Protein AF-A0A364NQQ5-F1 (afdb_monomer_lite)

Radius of gyration: 17.1 Å; chains: 1; bounding box: 40×42×53 Å

InterPro domains:
  IPR053841 Condensin complex protein MksE [PF21980] (8-174)

Organism: NCBI:txid2219697

Structure (mmCIF, N/CA/C/O backbone):
data_AF-A0A364NQQ5-F1
#
_entry.id   AF-A0A364NQQ5-F1
#
loop_
_atom_site.group_PDB
_atom_site.id
_atom_site.type_symbol
_atom_site.label_atom_id
_atom_site.label_alt_id
_atom_site.label_comp_id
_atom_site.label_asym_id
_atom_site.label_entity_id
_atom_site.label_seq_id
_atom_site.pdbx_PDB_ins_code
_atom_site.Cartn_x
_atom_site.Cartn_y
_atom_site.Cartn_z
_atom_site.occupancy
_atom_site.B_iso_or_equiv
_atom_site.auth_seq_id
_atom_site.auth_comp_id
_atom_site.auth_asym_id
_atom_site.auth_atom_id
_atom_site.pdbx_PDB_model_num
ATOM 1 N N . MET A 1 1 ? 7.118 -3.090 -29.214 1.00 61.38 1 MET A N 1
ATOM 2 C CA . MET A 1 1 ? 6.864 -1.762 -28.616 1.00 61.38 1 MET A CA 1
ATOM 3 C C . MET A 1 1 ? 8.162 -1.217 -28.031 1.00 61.38 1 MET A C 1
ATOM 5 O O . MET A 1 1 ? 9.012 -2.023 -27.683 1.00 61.38 1 MET A O 1
ATOM 9 N N . GLN A 1 2 ? 8.400 0.090 -28.026 1.00 83.38 2 GLN A N 1
ATOM 10 C CA . GLN A 1 2 ? 9.594 0.692 -27.413 1.00 83.38 2 GLN A CA 1
ATOM 11 C C . GLN A 1 2 ? 9.263 1.076 -25.967 1.00 83.38 2 GLN A C 1
ATOM 13 O O . GLN A 1 2 ? 8.132 1.476 -25.724 1.00 83.38 2 GLN A O 1
ATOM 18 N N . VAL A 1 3 ? 10.223 0.946 -25.046 1.00 90.69 3 VAL A N 1
ATOM 19 C CA . VAL A 1 3 ? 10.060 1.391 -23.651 1.00 90.69 3 VAL A CA 1
ATOM 20 C C . VAL A 1 3 ? 9.863 2.906 -23.617 1.00 90.69 3 VAL A C 1
ATOM 22 O O . VAL A 1 3 ? 10.658 3.645 -24.212 1.00 90.69 3 VAL A O 1
ATOM 25 N N . ASP A 1 4 ? 8.842 3.367 -22.902 1.00 95.62 4 ASP A N 1
ATOM 26 C CA . ASP A 1 4 ? 8.638 4.778 -22.597 1.00 95.62 4 ASP A CA 1
ATOM 27 C C . ASP A 1 4 ? 9.618 5.198 -21.489 1.00 95.62 4 ASP A C 1
ATOM 29 O O . ASP A 1 4 ? 9.549 4.771 -20.334 1.00 95.62 4 ASP A O 1
ATOM 33 N N . GLN A 1 5 ? 10.566 6.066 -21.842 1.00 94.88 5 GLN A N 1
ATOM 34 C CA . GLN A 1 5 ? 11.603 6.519 -20.915 1.00 94.88 5 GLN A CA 1
ATOM 35 C C . GLN A 1 5 ? 11.050 7.329 -19.736 1.00 94.88 5 GLN A C 1
ATOM 37 O O . GLN A 1 5 ? 11.634 7.298 -18.652 1.00 94.88 5 GLN A O 1
ATOM 42 N N . HIS A 1 6 ? 9.955 8.065 -19.925 1.00 96.88 6 HIS A N 1
ATOM 43 C CA . HIS A 1 6 ? 9.321 8.836 -18.857 1.00 96.88 6 HIS A CA 1
ATOM 44 C C . HIS A 1 6 ? 8.629 7.908 -17.864 1.00 96.88 6 HIS A C 1
ATOM 46 O O . HIS A 1 6 ? 8.839 8.029 -16.657 1.00 96.88 6 HIS A O 1
ATOM 52 N N . ALA A 1 7 ? 7.873 6.932 -18.368 1.00 97.00 7 ALA A N 1
ATOM 53 C CA . ALA A 1 7 ? 7.252 5.911 -17.533 1.00 97.00 7 ALA A CA 1
ATOM 54 C C . ALA A 1 7 ? 8.305 5.053 -16.811 1.00 97.00 7 ALA A C 1
ATOM 56 O O . ALA A 1 7 ? 8.176 4.805 -15.615 1.00 97.00 7 ALA A O 1
ATOM 57 N N . SER A 1 8 ? 9.406 4.696 -17.482 1.00 97.31 8 SER A N 1
ATOM 58 C CA . SER A 1 8 ? 10.525 3.981 -16.861 1.00 97.31 8 SER A CA 1
ATOM 59 C C . SER A 1 8 ? 11.152 4.745 -15.692 1.00 97.31 8 SER A C 1
ATOM 61 O O . SER A 1 8 ? 11.489 4.118 -14.689 1.00 97.31 8 SER A O 1
ATOM 63 N N . ARG A 1 9 ? 11.325 6.071 -15.796 1.00 97.62 9 ARG A N 1
ATOM 64 C CA . ARG A 1 9 ? 11.850 6.890 -14.686 1.00 97.62 9 ARG A CA 1
ATOM 65 C C . ARG A 1 9 ? 10.875 6.933 -13.518 1.00 97.62 9 ARG A C 1
ATOM 67 O O . ARG A 1 9 ? 11.287 6.716 -12.386 1.00 97.62 9 ARG A O 1
ATOM 74 N N . LYS A 1 10 ? 9.585 7.130 -13.799 1.00 98.25 10 LYS A N 1
ATOM 75 C CA . LYS A 1 10 ? 8.538 7.114 -12.769 1.00 98.25 10 LYS A CA 1
ATOM 76 C C . LYS A 1 10 ? 8.450 5.773 -12.049 1.00 98.25 10 LYS A C 1
ATOM 78 O O . LYS A 1 10 ? 8.357 5.751 -10.831 1.00 98.25 10 LYS A O 1
ATOM 83 N N . LEU A 1 11 ? 8.520 4.661 -12.782 1.00 98.44 11 LEU A N 1
ATOM 84 C CA . LEU A 1 11 ? 8.554 3.321 -12.192 1.00 98.44 11 LEU A CA 1
ATOM 85 C C . LEU A 1 11 ? 9.742 3.168 -11.241 1.00 98.44 11 LEU A C 1
ATOM 87 O O . LEU A 1 11 ? 9.559 2.716 -10.116 1.00 98.44 11 LEU A O 1
ATOM 91 N N . TYR A 1 12 ? 10.933 3.599 -11.663 1.00 98.00 12 TYR A N 1
ATOM 92 C CA . TYR A 1 12 ? 12.118 3.592 -10.806 1.00 98.00 12 TYR A CA 1
ATOM 93 C C . TYR A 1 12 ? 11.918 4.433 -9.539 1.00 98.00 12 TYR A C 1
ATOM 95 O O . TYR A 1 12 ? 12.138 3.938 -8.437 1.00 98.00 12 TYR A O 1
ATOM 103 N N . GLU A 1 13 ? 11.446 5.675 -9.672 1.00 97.88 13 GLU A N 1
ATOM 104 C CA . GLU A 1 13 ? 11.160 6.553 -8.532 1.00 97.88 13 GLU A CA 1
ATOM 105 C C . GLU A 1 13 ? 10.152 5.921 -7.565 1.00 97.88 13 GLU A C 1
ATOM 107 O O . GLU A 1 13 ? 10.378 5.918 -6.356 1.00 97.88 13 GLU A O 1
ATOM 112 N N . CYS A 1 14 ? 9.064 5.345 -8.076 1.00 98.06 14 CYS A N 1
ATOM 113 C CA . CYS A 1 14 ? 8.071 4.670 -7.249 1.00 98.06 14 CYS A CA 1
ATOM 114 C C . CYS A 1 14 ? 8.679 3.487 -6.491 1.00 98.06 14 CYS A C 1
ATOM 116 O O . CYS A 1 14 ? 8.554 3.394 -5.269 1.00 98.06 14 CYS A O 1
ATOM 118 N N . PHE A 1 15 ? 9.367 2.598 -7.200 1.00 97.69 15 PHE A N 1
ATOM 119 C CA . PHE A 1 15 ? 9.895 1.374 -6.615 1.00 97.69 15 PHE A CA 1
ATOM 120 C C . PHE A 1 15 ? 10.993 1.631 -5.584 1.00 97.69 15 PHE A C 1
ATOM 122 O O . PHE A 1 15 ? 10.948 1.044 -4.505 1.00 97.69 15 PHE A O 1
ATOM 129 N N . ILE A 1 16 ? 11.927 2.547 -5.851 1.00 94.88 16 ILE A N 1
ATOM 130 C CA . ILE A 1 16 ? 12.984 2.900 -4.890 1.00 94.88 16 ILE A CA 1
ATOM 131 C C . ILE A 1 16 ? 12.409 3.563 -3.629 1.00 94.88 16 ILE A C 1
ATOM 133 O O . ILE A 1 16 ? 12.957 3.399 -2.543 1.00 94.88 16 ILE A O 1
ATOM 137 N N . ASN A 1 17 ? 11.260 4.236 -3.732 1.00 95.06 17 ASN A N 1
ATOM 138 C CA . ASN A 1 17 ? 10.522 4.746 -2.572 1.00 95.06 17 ASN A CA 1
ATOM 139 C C . ASN A 1 17 ? 9.661 3.675 -1.867 1.00 95.06 17 ASN A C 1
ATOM 141 O O . ASN A 1 17 ? 8.861 3.996 -0.984 1.00 95.06 17 ASN A O 1
ATOM 145 N N . GLY A 1 18 ? 9.803 2.400 -2.242 1.00 94.88 18 GLY A N 1
ATOM 146 C CA . GLY A 1 18 ? 9.068 1.276 -1.663 1.00 94.88 18 GLY A CA 1
ATOM 147 C C . GLY A 1 18 ? 7.587 1.254 -2.034 1.00 94.88 18 GLY A C 1
ATOM 148 O O . GLY A 1 18 ? 6.792 0.641 -1.321 1.00 94.88 18 GLY A O 1
ATOM 149 N N . GLN A 1 19 ? 7.194 1.954 -3.102 1.00 98.12 19 GLN A N 1
ATOM 150 C CA . GLN A 1 19 ? 5.815 1.972 -3.567 1.00 98.12 19 GLN A CA 1
ATOM 151 C C . GLN A 1 19 ? 5.501 0.737 -4.404 1.00 98.12 19 GLN A C 1
ATOM 153 O O . GLN A 1 19 ? 6.323 0.248 -5.180 1.00 98.12 19 GLN A O 1
ATOM 158 N N . VAL A 1 20 ? 4.260 0.282 -4.285 1.00 98.00 20 VAL A N 1
ATOM 159 C CA . VAL A 1 20 ? 3.679 -0.727 -5.162 1.00 98.00 20 VAL A CA 1
ATOM 160 C C . VAL A 1 20 ? 3.028 -0.037 -6.362 1.00 98.00 20 VAL A C 1
ATOM 162 O O . VAL A 1 20 ? 2.440 1.044 -6.247 1.00 98.00 20 VAL A O 1
ATOM 165 N N . ILE A 1 21 ? 3.112 -0.668 -7.528 1.00 98.62 21 ILE A N 1
ATOM 166 C CA . ILE A 1 21 ? 2.414 -0.250 -8.743 1.00 98.62 21 ILE A CA 1
ATOM 167 C C . ILE A 1 21 ? 1.192 -1.147 -8.901 1.00 98.62 21 ILE A C 1
ATOM 169 O O . ILE A 1 21 ? 1.320 -2.297 -9.311 1.00 98.62 21 ILE A O 1
ATOM 173 N N . ASN A 1 22 ? 0.014 -0.635 -8.546 1.00 98.50 22 ASN A N 1
ATOM 174 C CA . ASN A 1 22 ? -1.258 -1.337 -8.738 1.00 98.50 22 ASN A CA 1
ATOM 175 C C . ASN A 1 22 ? -1.761 -1.170 -10.173 1.00 98.50 22 ASN A C 1
ATOM 177 O O . ASN A 1 22 ? -1.549 -0.116 -10.770 1.00 98.50 22 ASN A O 1
ATOM 181 N N . GLU A 1 23 ? -2.465 -2.180 -10.682 1.00 98.25 23 GLU A N 1
ATOM 182 C CA . GLU A 1 23 ? -3.174 -2.156 -11.968 1.00 98.25 23 GLU A CA 1
ATOM 183 C C . GLU A 1 23 ? -4.268 -1.095 -11.994 1.00 98.25 23 GLU A C 1
ATOM 185 O O . GLU A 1 23 ? -4.423 -0.395 -12.991 1.00 98.25 23 GLU A O 1
ATOM 190 N N . LEU A 1 24 ? -4.990 -0.952 -10.883 1.00 97.12 24 LEU A N 1
ATOM 191 C CA . LEU A 1 24 ? -6.020 0.057 -10.710 1.00 97.12 24 LEU A CA 1
ATOM 192 C C . LEU A 1 24 ? -5.596 1.065 -9.646 1.00 97.12 24 LEU A C 1
ATOM 194 O O . LEU A 1 24 ? -5.067 0.702 -8.593 1.00 97.12 24 LEU A O 1
ATOM 198 N N . VAL A 1 25 ? -5.857 2.336 -9.922 1.00 96.69 25 VAL A N 1
ATOM 199 C CA . VAL A 1 25 ? -5.643 3.448 -8.996 1.00 96.69 25 VAL A CA 1
ATOM 200 C C . VAL A 1 25 ? -6.911 4.278 -8.901 1.00 96.69 25 VAL A C 1
ATOM 202 O O . VAL A 1 25 ? -7.634 4.441 -9.882 1.00 96.69 25 VAL A O 1
ATOM 205 N N . PHE A 1 26 ? -7.180 4.810 -7.715 1.00 94.94 26 PHE A N 1
ATOM 206 C CA . PHE A 1 26 ? -8.308 5.704 -7.510 1.00 94.94 26 PHE A CA 1
ATOM 207 C C . PHE A 1 26 ? -7.949 7.115 -7.984 1.00 94.94 26 PHE A C 1
ATOM 209 O O . PHE A 1 26 ? -6.952 7.684 -7.533 1.00 94.94 26 PHE A O 1
ATOM 216 N N . GLN A 1 27 ? -8.738 7.670 -8.901 1.00 92.69 27 GLN A N 1
ATOM 217 C CA . GLN A 1 27 ? -8.596 9.038 -9.402 1.00 92.69 27 GLN A CA 1
ATOM 218 C C . GLN A 1 27 ? -9.968 9.699 -9.498 1.00 92.69 27 GLN A C 1
ATOM 220 O O . GLN A 1 27 ? -10.908 9.088 -10.001 1.00 92.69 27 GLN A O 1
ATOM 225 N N . ASP A 1 28 ? -10.052 10.951 -9.041 1.00 86.38 28 ASP A N 1
ATOM 226 C CA . ASP A 1 28 ? -11.224 11.840 -9.019 1.00 86.38 28 ASP A CA 1
ATOM 227 C C . ASP A 1 28 ? -12.485 11.271 -8.353 1.00 86.38 28 ASP A C 1
ATOM 229 O O . ASP A 1 28 ? -12.941 11.784 -7.335 1.00 86.38 28 ASP A O 1
ATOM 233 N N . SER A 1 29 ? -13.075 10.235 -8.942 1.00 84.25 29 SER A N 1
ATOM 234 C CA . SER A 1 29 ? -14.330 9.619 -8.514 1.00 84.25 29 SER A CA 1
ATOM 235 C C . SER A 1 29 ? -14.405 8.111 -8.760 1.00 84.25 29 SER A C 1
ATOM 237 O O . SER A 1 29 ? -15.465 7.528 -8.561 1.00 84.25 29 SER A O 1
ATOM 239 N N . GLY A 1 30 ? -13.320 7.456 -9.189 1.00 91.75 30 GLY A N 1
ATOM 240 C CA . GLY A 1 30 ? -13.374 6.023 -9.454 1.00 91.75 30 GLY A CA 1
ATOM 241 C C . GLY A 1 30 ? -12.031 5.354 -9.705 1.00 91.75 30 GLY A C 1
ATOM 242 O O . GLY A 1 30 ? -10.974 5.984 -9.750 1.00 91.75 30 GLY A O 1
ATOM 243 N N . MET A 1 31 ? -12.098 4.035 -9.869 1.00 95.44 31 MET A N 1
ATOM 244 C CA . MET A 1 31 ? -10.947 3.203 -10.201 1.00 95.44 31 MET A CA 1
ATOM 245 C C . MET A 1 31 ? -10.651 3.294 -11.697 1.00 95.44 31 MET A C 1
ATOM 247 O O . MET A 1 31 ? -11.510 2.999 -12.529 1.00 95.44 31 MET A O 1
ATOM 251 N N . VAL A 1 32 ? -9.422 3.670 -12.034 1.00 96.62 32 VAL A N 1
ATOM 252 C CA . VAL A 1 32 ? -8.926 3.746 -13.411 1.00 96.62 32 VAL A CA 1
ATOM 253 C C . VAL A 1 32 ? -7.679 2.889 -13.572 1.00 96.62 32 VAL A C 1
ATOM 255 O O . VAL A 1 32 ? -6.957 2.636 -12.605 1.00 96.62 32 VAL A O 1
ATOM 258 N N . VAL A 1 33 ? -7.414 2.445 -14.800 1.00 97.00 33 VAL A N 1
ATOM 259 C CA . VAL A 1 33 ? -6.193 1.696 -15.110 1.00 97.00 33 VAL A CA 1
ATOM 260 C C . VAL A 1 33 ? -4.976 2.594 -14.919 1.00 97.00 33 VAL A C 1
ATOM 262 O O . VAL A 1 33 ? -4.971 3.753 -15.332 1.00 97.00 33 VAL A O 1
ATOM 265 N N . ASN A 1 34 ? -3.942 2.055 -14.283 1.00 97.81 34 ASN A N 1
ATOM 266 C CA . ASN A 1 34 ? -2.677 2.729 -14.063 1.00 97.81 34 ASN A CA 1
ATOM 267 C C . ASN A 1 34 ? -1.761 2.569 -15.289 1.00 97.81 34 ASN A C 1
ATOM 269 O O . ASN A 1 34 ? -1.245 1.469 -15.513 1.00 97.81 34 ASN A O 1
ATOM 273 N N . PRO A 1 35 ? -1.452 3.648 -16.032 1.00 97.12 35 PRO A N 1
ATOM 274 C CA . PRO A 1 35 ? -0.589 3.557 -17.211 1.00 97.12 35 PRO A CA 1
ATOM 275 C C . PRO A 1 35 ? 0.822 3.041 -16.893 1.00 97.12 35 PRO A C 1
ATOM 277 O O . PRO A 1 35 ? 1.468 2.431 -17.742 1.00 97.12 35 PRO A O 1
ATOM 280 N N . LEU A 1 36 ? 1.312 3.249 -15.661 1.00 98.00 36 LEU A N 1
ATOM 281 C CA . LEU A 1 36 ? 2.605 2.704 -15.235 1.00 98.00 36 LEU A CA 1
ATOM 282 C C . LEU A 1 36 ? 2.571 1.177 -15.131 1.00 98.00 36 LEU A C 1
ATOM 284 O O . LEU A 1 36 ? 3.573 0.529 -15.422 1.00 98.00 36 LEU A O 1
ATOM 288 N N . PHE A 1 37 ? 1.437 0.601 -14.729 1.00 98.25 37 PHE A N 1
ATOM 289 C CA . PHE A 1 37 ? 1.277 -0.848 -14.677 1.00 98.25 37 PHE A CA 1
ATOM 290 C C . PHE A 1 37 ? 1.212 -1.446 -16.087 1.00 98.25 37 PHE A C 1
ATOM 292 O O . PHE A 1 37 ? 1.877 -2.445 -16.352 1.00 98.25 37 PHE A O 1
ATOM 299 N N . GLU A 1 38 ? 0.482 -0.810 -17.009 1.00 97.19 38 GLU A N 1
ATOM 300 C CA . GLU A 1 38 ? 0.413 -1.248 -18.410 1.00 97.19 38 GLU A CA 1
ATOM 301 C C . GLU A 1 38 ? 1.789 -1.236 -19.088 1.00 97.19 38 GLU A C 1
ATOM 303 O O . GLU A 1 38 ? 2.171 -2.224 -19.720 1.00 97.19 38 GLU A O 1
ATOM 308 N N . GLU A 1 39 ? 2.561 -0.157 -18.920 1.00 97.62 39 GLU A N 1
ATOM 309 C CA . GLU A 1 39 ? 3.930 -0.061 -19.444 1.00 97.62 39 GLU A CA 1
ATOM 310 C C . GLU A 1 39 ? 4.835 -1.149 -18.850 1.00 97.62 39 GLU A C 1
ATOM 312 O O . GLU A 1 39 ? 5.579 -1.816 -19.580 1.00 97.62 39 GLU A O 1
ATOM 317 N N . LEU A 1 40 ? 4.751 -1.345 -17.528 1.00 97.81 40 LEU A N 1
ATOM 318 C CA . LEU A 1 40 ? 5.535 -2.336 -16.801 1.00 97.81 40 LEU A CA 1
ATOM 319 C C . LEU A 1 40 ? 5.265 -3.747 -17.320 1.00 97.81 40 LEU A C 1
ATOM 321 O O . LEU A 1 40 ? 6.211 -4.451 -17.665 1.00 97.81 40 LEU A O 1
ATOM 325 N N . VAL A 1 41 ? 3.995 -4.155 -17.398 1.00 97.38 41 VAL A N 1
ATOM 326 C CA . VAL A 1 41 ? 3.594 -5.489 -17.871 1.00 97.38 41 VAL A CA 1
ATOM 327 C C . VAL A 1 41 ? 3.980 -5.680 -19.335 1.00 97.38 41 VAL A C 1
ATOM 329 O O . VAL A 1 41 ? 4.538 -6.716 -19.695 1.00 97.38 41 VAL A O 1
ATOM 332 N N . SER A 1 42 ? 3.764 -4.666 -20.174 1.00 96.94 42 SER A N 1
ATOM 333 C CA . SER A 1 42 ? 4.053 -4.747 -21.610 1.00 96.94 42 SER A CA 1
ATOM 334 C C . SER A 1 42 ? 5.539 -4.926 -21.933 1.00 96.94 42 SER A C 1
ATOM 336 O O . SER A 1 42 ? 5.883 -5.429 -23.005 1.00 96.94 42 SER A O 1
ATOM 338 N N . ASN A 1 43 ? 6.428 -4.520 -21.023 1.00 97.31 43 ASN A N 1
ATOM 339 C CA . ASN A 1 43 ? 7.878 -4.604 -21.198 1.00 97.31 43 ASN A CA 1
ATOM 340 C C . ASN A 1 43 ? 8.569 -5.400 -20.074 1.00 97.31 43 ASN A C 1
ATOM 342 O O . ASN A 1 43 ? 9.786 -5.284 -19.902 1.00 97.31 43 ASN A O 1
ATOM 346 N N . PHE A 1 44 ? 7.814 -6.211 -19.325 1.00 97.12 44 PHE A N 1
ATOM 347 C CA . PHE A 1 44 ? 8.288 -6.872 -18.109 1.00 97.12 44 PHE A CA 1
ATOM 348 C C . PHE A 1 44 ? 9.509 -7.760 -18.371 1.00 97.12 44 PHE A C 1
ATOM 350 O O . PHE A 1 44 ? 10.603 -7.463 -17.890 1.00 97.12 44 PHE A O 1
ATOM 357 N N . ASP A 1 45 ? 9.351 -8.800 -19.195 1.00 95.75 45 ASP A N 1
ATOM 358 C CA . ASP A 1 45 ? 10.430 -9.755 -19.484 1.00 95.75 45 ASP A CA 1
ATOM 359 C C . ASP A 1 45 ? 11.489 -9.192 -20.433 1.00 95.75 45 ASP A C 1
ATOM 361 O O . ASP A 1 45 ? 12.618 -9.668 -20.459 1.00 95.75 45 ASP A O 1
ATOM 365 N N . ARG A 1 46 ? 11.142 -8.169 -21.219 1.00 94.25 46 ARG A N 1
ATOM 366 C CA . ARG A 1 46 ? 12.056 -7.596 -22.211 1.00 94.25 46 ARG A CA 1
ATOM 367 C C . ARG A 1 46 ? 13.038 -6.585 -21.620 1.00 94.25 46 ARG A C 1
ATOM 369 O O . ARG A 1 46 ? 14.093 -6.368 -22.208 1.00 94.25 46 ARG A O 1
ATOM 376 N N . TYR A 1 47 ? 12.656 -5.893 -20.550 1.00 95.94 47 TYR A N 1
ATOM 377 C CA . TYR A 1 47 ? 13.430 -4.763 -20.043 1.00 95.94 47 TYR A CA 1
ATOM 378 C C . TYR A 1 47 ? 13.429 -4.690 -18.519 1.00 95.94 47 TYR A C 1
ATOM 380 O O . TYR A 1 47 ? 14.493 -4.716 -17.905 1.00 95.94 47 TYR A O 1
ATOM 388 N N . TYR A 1 48 ? 12.254 -4.610 -17.891 1.00 98.12 48 TYR A N 1
ATOM 389 C CA . TYR A 1 48 ? 12.185 -4.262 -16.472 1.00 98.12 48 TYR A CA 1
ATOM 390 C C . TYR A 1 48 ? 12.728 -5.355 -15.549 1.00 98.12 48 TYR A C 1
ATOM 392 O O . TYR A 1 48 ? 13.422 -5.031 -14.587 1.00 98.12 48 TYR A O 1
ATOM 400 N N . ARG A 1 49 ? 12.477 -6.635 -15.849 1.00 97.62 49 ARG A N 1
ATOM 401 C CA . ARG A 1 49 ? 12.995 -7.758 -15.054 1.00 97.62 49 ARG A CA 1
ATOM 402 C C . ARG A 1 49 ? 14.524 -7.717 -14.966 1.00 97.62 49 ARG A C 1
ATOM 404 O O . ARG A 1 49 ? 15.066 -7.768 -13.866 1.00 97.62 49 ARG A O 1
ATOM 411 N N . GLU A 1 50 ? 15.206 -7.595 -16.104 1.00 97.44 50 GLU A N 1
ATOM 412 C CA . GLU A 1 50 ? 16.673 -7.523 -16.145 1.00 97.44 50 GLU A CA 1
ATOM 413 C C . GLU A 1 50 ? 17.201 -6.219 -15.542 1.00 97.44 50 GLU A C 1
ATOM 415 O O . GLU A 1 50 ? 18.197 -6.244 -14.823 1.00 97.44 50 GLU A O 1
ATOM 420 N N . LEU A 1 51 ? 16.528 -5.088 -15.788 1.00 96.88 51 LEU A N 1
ATOM 421 C CA . LEU A 1 51 ? 16.912 -3.798 -15.219 1.00 96.88 51 LEU A CA 1
ATOM 422 C C . LEU A 1 51 ? 17.013 -3.870 -13.693 1.00 96.88 51 LEU A C 1
ATOM 424 O O . LEU A 1 51 ? 18.068 -3.540 -13.161 1.00 96.88 51 LEU A O 1
ATOM 428 N N . TYR A 1 52 ? 15.949 -4.303 -13.007 1.00 97.94 52 TYR A N 1
ATOM 429 C CA . TYR A 1 52 ? 15.936 -4.360 -11.541 1.00 97.94 52 TYR A CA 1
ATOM 430 C C . TYR A 1 52 ? 16.905 -5.408 -10.997 1.00 97.94 52 TYR A C 1
ATOM 432 O O . TYR A 1 52 ? 17.614 -5.118 -10.032 1.00 97.94 52 TYR A O 1
ATOM 440 N N . LEU A 1 53 ? 17.025 -6.562 -11.665 1.00 97.44 53 LEU A N 1
ATOM 441 C CA . LEU A 1 53 ? 17.994 -7.593 -11.284 1.00 97.44 53 LEU A CA 1
ATOM 442 C C . LEU A 1 53 ? 19.426 -7.041 -11.287 1.00 97.44 53 LEU A C 1
ATOM 444 O O . LEU A 1 53 ? 20.178 -7.252 -10.338 1.00 97.44 53 LEU A O 1
ATOM 448 N N . ASN A 1 54 ? 19.782 -6.273 -12.319 1.00 96.75 54 ASN A N 1
ATOM 449 C CA . ASN A 1 54 ? 21.112 -5.683 -12.474 1.00 96.75 54 ASN A CA 1
ATOM 450 C C . ASN A 1 54 ? 21.438 -4.595 -11.439 1.00 96.75 54 ASN A C 1
ATOM 452 O O . ASN A 1 54 ? 22.607 -4.250 -11.280 1.00 96.75 54 ASN A O 1
ATOM 456 N N . ILE A 1 55 ? 20.435 -4.054 -10.742 1.00 95.56 55 ILE A N 1
ATOM 457 C CA . ILE A 1 55 ? 20.617 -3.057 -9.677 1.00 95.56 55 ILE A CA 1
ATOM 458 C C . ILE A 1 55 ? 20.307 -3.617 -8.280 1.00 95.56 55 ILE A C 1
ATOM 460 O O . ILE A 1 55 ? 20.090 -2.845 -7.351 1.00 95.56 55 ILE A O 1
ATOM 464 N N . GLY A 1 56 ? 20.314 -4.946 -8.124 1.00 95.94 56 GLY A N 1
ATOM 465 C CA . GLY A 1 56 ? 20.224 -5.614 -6.820 1.00 95.94 56 GLY A CA 1
ATOM 466 C C . GLY A 1 56 ? 18.804 -5.893 -6.322 1.00 95.94 56 GLY A C 1
ATOM 467 O O . GLY A 1 56 ? 18.627 -6.244 -5.156 1.00 95.94 56 GLY A O 1
ATOM 468 N N . PHE A 1 57 ? 17.794 -5.776 -7.187 1.00 97.31 57 PHE A N 1
ATOM 469 C CA . PHE A 1 57 ? 16.394 -5.985 -6.825 1.00 97.31 57 PHE A CA 1
ATOM 470 C C . PHE A 1 57 ? 15.734 -7.093 -7.647 1.00 97.31 57 PHE A C 1
ATOM 472 O O . PHE A 1 57 ? 15.904 -7.203 -8.856 1.00 97.31 57 PHE A O 1
ATOM 479 N N . GLU A 1 58 ? 14.878 -7.877 -7.008 1.00 97.31 58 GLU A N 1
ATOM 480 C CA . GLU A 1 58 ? 13.897 -8.691 -7.707 1.00 97.31 58 GLU A CA 1
ATOM 481 C C . GLU A 1 58 ? 12.643 -7.853 -7.962 1.00 97.31 58 GLU A C 1
ATOM 483 O O . GLU A 1 58 ? 12.004 -7.370 -7.024 1.00 97.31 58 GLU A O 1
ATOM 488 N N . LEU A 1 59 ? 12.266 -7.706 -9.233 1.00 98.25 59 LEU A N 1
ATOM 489 C CA . LEU A 1 59 ? 10.964 -7.165 -9.603 1.00 98.25 59 LEU A CA 1
ATOM 490 C C . LEU A 1 59 ? 9.916 -8.285 -9.564 1.00 98.25 59 LEU A C 1
ATOM 492 O O . LEU A 1 59 ? 9.922 -9.196 -10.395 1.00 98.25 59 LEU A O 1
ATOM 496 N N . VAL A 1 60 ? 8.990 -8.183 -8.615 1.00 97.88 60 VAL A N 1
ATOM 497 C CA . VAL A 1 60 ? 7.908 -9.140 -8.395 1.00 97.88 60 VAL A CA 1
ATOM 498 C C . VAL A 1 60 ? 6.639 -8.629 -9.071 1.00 97.88 60 VAL A C 1
ATOM 500 O O . VAL A 1 60 ? 6.106 -7.582 -8.704 1.00 97.88 60 VAL A O 1
ATOM 503 N N . LEU A 1 61 ? 6.130 -9.395 -10.036 1.00 98.00 61 LEU A N 1
ATOM 504 C CA . LEU A 1 61 ? 4.834 -9.164 -10.673 1.00 98.00 61 LEU A CA 1
ATOM 505 C C . LEU A 1 61 ? 3.820 -10.183 -10.148 1.00 98.00 61 LEU A C 1
ATOM 507 O O . LEU A 1 61 ? 4.007 -11.390 -10.301 1.00 98.00 61 LEU A O 1
ATOM 511 N N . LYS A 1 62 ? 2.742 -9.692 -9.538 1.00 96.94 62 LYS A N 1
ATOM 512 C CA . LYS A 1 62 ? 1.586 -10.480 -9.100 1.00 96.94 62 LYS A CA 1
ATOM 513 C C . LYS A 1 62 ? 0.351 -10.061 -9.899 1.00 96.94 62 LYS A C 1
ATOM 515 O O . LYS A 1 62 ? 0.370 -9.097 -10.666 1.00 96.94 62 LYS A O 1
ATOM 520 N N . LYS A 1 63 ? -0.748 -10.801 -9.739 1.00 94.94 63 LYS A N 1
ATOM 521 C CA . LYS A 1 63 ? -2.018 -10.447 -10.381 1.00 94.94 63 LYS A CA 1
ATOM 522 C C . LYS A 1 63 ? -2.486 -9.077 -9.873 1.00 94.94 63 LYS A C 1
ATOM 524 O O . LYS A 1 63 ? -2.847 -8.940 -8.710 1.00 94.94 63 LYS A O 1
ATOM 529 N N . GLY A 1 64 ? -2.482 -8.088 -10.762 1.00 96.56 64 GLY A N 1
ATOM 530 C CA . GLY A 1 64 ? -3.001 -6.744 -10.513 1.00 96.56 64 GLY A CA 1
ATOM 531 C C . GLY A 1 64 ? -2.074 -5.785 -9.765 1.00 96.56 64 GLY A C 1
ATOM 532 O O . GLY A 1 64 ? -2.518 -4.696 -9.406 1.00 96.56 64 GLY A O 1
ATOM 533 N N . PHE A 1 65 ? -0.813 -6.150 -9.507 1.00 98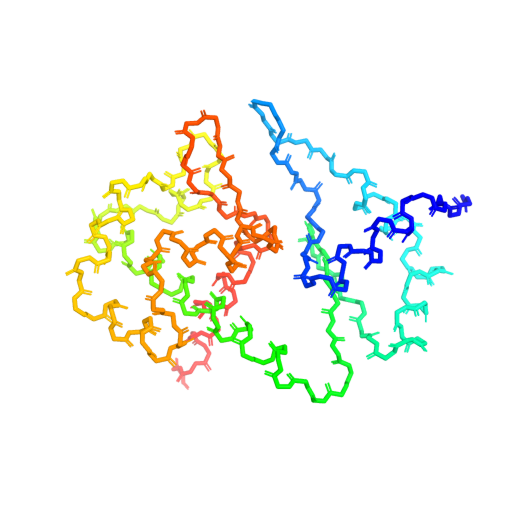.50 65 PHE A N 1
ATOM 534 C CA . PHE A 1 65 ? 0.178 -5.231 -8.939 1.00 98.50 65 PHE A CA 1
ATOM 535 C C . PHE A 1 65 ? 1.619 -5.741 -9.084 1.00 98.50 65 PHE A C 1
ATOM 537 O O . PHE A 1 65 ? 1.862 -6.928 -9.303 1.00 98.50 65 PHE A O 1
ATOM 544 N N . ALA A 1 66 ? 2.589 -4.843 -8.925 1.00 98.50 66 ALA A N 1
ATOM 545 C CA . ALA A 1 66 ? 4.012 -5.166 -8.923 1.00 98.50 66 ALA A CA 1
ATOM 546 C C . ALA A 1 66 ? 4.786 -4.340 -7.891 1.00 98.50 66 ALA A C 1
ATOM 548 O O . ALA A 1 66 ? 4.420 -3.202 -7.601 1.00 98.50 66 ALA A O 1
ATOM 549 N N . PHE A 1 67 ? 5.873 -4.896 -7.364 1.00 98.06 67 PHE A N 1
ATOM 550 C CA . PHE A 1 67 ? 6.775 -4.245 -6.410 1.00 98.06 67 PHE A CA 1
ATOM 551 C C . PHE A 1 67 ? 8.202 -4.774 -6.578 1.00 98.06 67 PHE A C 1
ATOM 553 O O . PHE A 1 67 ? 8.415 -5.788 -7.241 1.00 98.06 67 PHE A O 1
ATOM 560 N N . ILE A 1 68 ? 9.178 -4.105 -5.963 1.00 97.25 68 ILE A N 1
ATOM 561 C CA . ILE A 1 68 ? 10.557 -4.600 -5.899 1.00 97.25 68 ILE A CA 1
ATOM 562 C C . ILE A 1 68 ? 10.898 -5.095 -4.495 1.00 97.25 68 ILE A C 1
ATOM 564 O O . ILE A 1 68 ? 10.395 -4.574 -3.496 1.00 97.25 68 ILE A O 1
ATOM 568 N N . ARG A 1 69 ? 11.791 -6.078 -4.410 1.00 95.06 69 ARG A N 1
ATOM 569 C CA . ARG A 1 69 ? 12.449 -6.455 -3.156 1.00 95.06 69 ARG A CA 1
ATOM 570 C C . ARG A 1 69 ? 13.944 -6.612 -3.331 1.00 95.06 69 ARG A C 1
ATOM 572 O O . ARG A 1 69 ? 14.391 -6.996 -4.407 1.00 95.06 69 ARG A O 1
ATOM 579 N N . SER A 1 70 ? 14.698 -6.271 -2.294 1.00 94.31 70 SER A N 1
ATOM 580 C CA . SER A 1 70 ? 16.143 -6.463 -2.287 1.00 94.31 70 SER A CA 1
ATOM 581 C C . SER A 1 70 ? 16.447 -7.955 -2.400 1.00 94.31 70 SER A C 1
ATOM 583 O O . SER A 1 70 ? 15.769 -8.786 -1.792 1.00 94.31 70 SER A O 1
ATOM 585 N N . ILE A 1 71 ? 17.440 -8.298 -3.217 1.00 92.94 71 ILE A N 1
ATOM 586 C CA . ILE A 1 71 ? 17.941 -9.677 -3.322 1.00 92.94 71 ILE A CA 1
ATOM 587 C C . ILE A 1 71 ? 18.760 -10.029 -2.075 1.00 92.94 71 ILE A C 1
ATOM 589 O O . ILE A 1 71 ? 18.778 -11.177 -1.633 1.00 92.94 71 ILE A O 1
ATOM 593 N N . GLU A 1 72 ? 19.424 -9.031 -1.499 1.00 91.00 72 GLU A N 1
ATOM 594 C CA . GLU A 1 72 ? 20.163 -9.152 -0.249 1.00 91.00 72 GLU A CA 1
ATOM 595 C C . GLU A 1 72 ? 19.271 -8.811 0.946 1.00 91.00 72 GLU A C 1
ATOM 597 O O . GLU A 1 72 ? 18.260 -8.117 0.812 1.00 91.00 72 GLU A O 1
ATOM 602 N N . ALA A 1 73 ? 19.656 -9.288 2.130 1.00 80.81 73 ALA A N 1
ATOM 603 C CA . ALA A 1 73 ? 18.958 -8.940 3.358 1.00 80.81 73 ALA A CA 1
ATOM 604 C C . ALA A 1 73 ? 19.010 -7.420 3.579 1.00 80.81 73 ALA A C 1
ATOM 606 O O . ALA A 1 73 ? 20.086 -6.842 3.715 1.00 80.81 73 ALA A O 1
ATOM 607 N N . ASP A 1 74 ? 17.836 -6.797 3.624 1.00 87.31 74 ASP A N 1
ATOM 608 C CA . ASP A 1 74 ? 17.668 -5.370 3.870 1.00 87.31 74 ASP A CA 1
ATOM 609 C C . ASP A 1 74 ? 16.799 -5.182 5.118 1.00 87.31 74 ASP A C 1
ATOM 611 O O . ASP A 1 74 ? 15.588 -5.420 5.109 1.00 87.31 74 ASP A O 1
ATOM 615 N N . ASP A 1 75 ? 17.431 -4.760 6.212 1.00 87.44 75 ASP A N 1
ATOM 616 C CA . ASP A 1 75 ? 16.760 -4.526 7.491 1.00 87.44 75 ASP A CA 1
ATOM 617 C C . ASP A 1 75 ? 15.689 -3.434 7.397 1.00 87.44 75 ASP A C 1
ATOM 619 O O . ASP A 1 75 ? 14.652 -3.535 8.057 1.00 87.44 75 ASP A O 1
ATOM 623 N N . ALA A 1 76 ? 15.889 -2.415 6.554 1.00 87.19 76 ALA A N 1
ATOM 624 C CA . ALA A 1 76 ? 14.895 -1.368 6.348 1.00 87.19 76 ALA A CA 1
ATOM 625 C C . ALA A 1 76 ? 13.675 -1.919 5.599 1.00 87.19 76 ALA A C 1
ATOM 627 O O . ALA A 1 76 ? 12.535 -1.593 5.948 1.00 87.19 76 ALA A O 1
ATOM 628 N N . GLN A 1 77 ? 13.899 -2.798 4.616 1.00 87.12 77 GLN A N 1
ATOM 629 C CA . GLN A 1 77 ? 12.817 -3.513 3.947 1.00 87.12 77 GLN A CA 1
ATOM 630 C C . GLN A 1 77 ? 12.074 -4.464 4.908 1.00 87.12 77 GLN A C 1
ATOM 632 O O . GLN A 1 77 ? 10.842 -4.523 4.907 1.00 87.12 77 GLN A O 1
ATOM 637 N N . ASN A 1 78 ? 12.792 -5.187 5.763 1.00 90.69 78 ASN A N 1
ATOM 638 C CA . ASN A 1 78 ? 12.177 -6.085 6.742 1.00 90.69 78 ASN A CA 1
ATOM 639 C C . ASN A 1 78 ? 11.338 -5.316 7.774 1.00 90.69 78 ASN A C 1
ATOM 641 O O . ASN A 1 78 ? 10.214 -5.719 8.090 1.00 90.69 78 ASN A O 1
ATOM 645 N N . ASP A 1 79 ? 11.841 -4.179 8.260 1.00 94.19 79 ASP A N 1
ATOM 646 C CA . ASP A 1 79 ? 11.107 -3.315 9.184 1.00 94.19 79 ASP A CA 1
ATOM 647 C C . ASP A 1 79 ? 9.812 -2.789 8.558 1.00 94.19 79 ASP A C 1
ATOM 649 O O . ASP A 1 79 ? 8.757 -2.803 9.201 1.00 94.19 79 ASP A O 1
ATOM 653 N N . ILE A 1 80 ? 9.847 -2.383 7.284 1.00 94.75 80 ILE A N 1
ATOM 654 C CA . ILE A 1 80 ? 8.634 -1.899 6.629 1.00 94.75 80 ILE A CA 1
ATOM 655 C C . ILE A 1 80 ? 7.612 -3.008 6.384 1.00 94.75 80 ILE A C 1
ATOM 657 O O . ILE A 1 80 ? 6.420 -2.769 6.572 1.00 94.75 80 ILE A O 1
ATOM 661 N N . VAL A 1 81 ? 8.045 -4.222 6.030 1.00 94.25 81 VAL A N 1
ATOM 662 C CA . VAL A 1 81 ? 7.143 -5.376 5.884 1.00 94.25 81 VA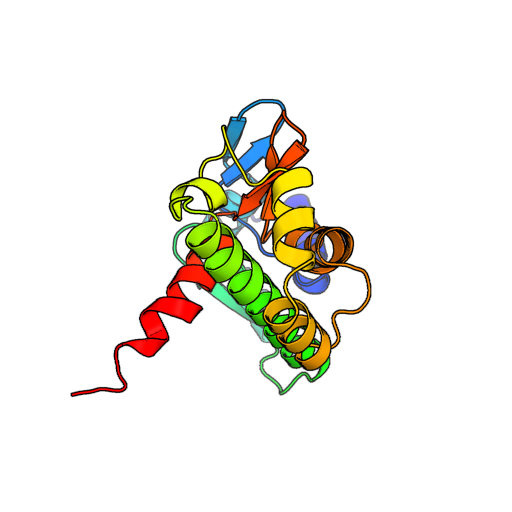L A CA 1
ATOM 663 C C . VAL A 1 81 ? 6.438 -5.664 7.207 1.00 94.25 81 VAL A C 1
ATOM 665 O O . VAL A 1 81 ? 5.213 -5.795 7.227 1.00 94.25 81 VAL A O 1
ATOM 668 N N . ARG A 1 82 ? 7.177 -5.663 8.323 1.00 96.38 82 ARG A N 1
ATOM 669 C CA . ARG A 1 82 ? 6.601 -5.821 9.666 1.00 96.38 82 ARG A CA 1
ATOM 670 C C . ARG A 1 82 ? 5.558 -4.741 9.966 1.00 96.38 82 ARG A C 1
ATOM 672 O O . ARG A 1 82 ? 4.478 -5.057 10.458 1.00 96.38 82 ARG A O 1
ATOM 679 N N . LYS A 1 83 ? 5.848 -3.479 9.641 1.00 97.94 83 LYS A N 1
ATOM 680 C CA . LYS A 1 83 ? 4.922 -2.348 9.831 1.00 97.94 83 LYS A CA 1
ATOM 681 C C . LYS A 1 83 ? 3.655 -2.481 8.987 1.00 97.94 83 LYS A C 1
ATOM 683 O O . LYS A 1 83 ? 2.560 -2.271 9.503 1.00 97.94 83 LYS A O 1
ATOM 688 N N . VAL A 1 84 ? 3.785 -2.873 7.718 1.00 97.88 84 VAL A N 1
ATOM 689 C CA . VAL A 1 84 ? 2.640 -3.146 6.833 1.00 97.88 84 VAL A CA 1
ATOM 690 C C . VAL A 1 84 ? 1.776 -4.265 7.416 1.00 97.88 84 VAL A C 1
ATOM 692 O O . VAL A 1 84 ? 0.574 -4.078 7.581 1.00 97.88 84 VAL A O 1
ATOM 695 N N . GLN A 1 85 ? 2.376 -5.397 7.795 1.00 97.00 85 GLN A N 1
ATOM 696 C CA . GLN A 1 85 ? 1.652 -6.528 8.384 1.00 97.00 85 GLN A CA 1
ATOM 697 C C . GLN A 1 85 ? 0.958 -6.156 9.700 1.00 97.00 85 GLN A C 1
ATOM 699 O O . GLN A 1 85 ? -0.192 -6.537 9.909 1.00 97.00 85 GLN A O 1
ATOM 704 N N . GLY A 1 86 ? 1.620 -5.382 10.564 1.00 97.56 86 GLY A N 1
ATOM 705 C CA . GLY A 1 86 ? 1.043 -4.877 11.810 1.00 97.56 86 GLY A CA 1
ATOM 706 C C . GLY A 1 86 ? -0.214 -4.040 11.578 1.00 97.56 86 GLY A C 1
ATOM 707 O O . GLY A 1 86 ? -1.243 -4.287 12.206 1.00 97.56 86 GLY A O 1
ATOM 708 N N . LEU A 1 87 ? -0.167 -3.103 10.626 1.00 98.31 87 LEU A N 1
ATOM 709 C CA . LEU A 1 87 ? -1.321 -2.266 10.284 1.00 98.31 87 LEU A CA 1
ATOM 710 C C . LEU A 1 87 ? -2.465 -3.065 9.665 1.00 98.31 87 LEU A C 1
ATOM 712 O O . LEU A 1 87 ? -3.613 -2.878 10.061 1.00 98.31 87 LEU A O 1
ATOM 716 N N . LEU A 1 88 ? -2.169 -3.978 8.736 1.00 97.88 88 LEU A N 1
ATOM 717 C CA . LEU A 1 88 ? -3.188 -4.843 8.134 1.00 97.88 88 LEU A CA 1
ATOM 718 C C . LEU A 1 88 ? -3.852 -5.741 9.186 1.00 97.88 88 LEU A C 1
ATOM 720 O O . LEU A 1 88 ? -5.070 -5.913 9.169 1.00 97.88 88 LEU A O 1
ATOM 724 N N . LEU A 1 89 ? -3.075 -6.260 10.143 1.00 96.94 89 LEU A N 1
ATOM 725 C CA . LEU A 1 89 ? -3.591 -7.060 11.252 1.00 96.94 89 LEU A CA 1
ATOM 726 C C . LEU A 1 89 ? -4.529 -6.249 12.154 1.00 96.94 89 LEU A C 1
ATOM 728 O O . LEU A 1 89 ? -5.614 -6.727 12.495 1.00 96.94 89 LEU A O 1
ATOM 732 N N . VAL A 1 90 ? -4.112 -5.039 12.538 1.00 97.50 90 VAL A N 1
ATOM 733 C CA . VAL A 1 90 ? -4.894 -4.133 13.393 1.00 97.50 90 VAL A CA 1
ATOM 734 C C . VAL A 1 90 ? -6.187 -3.716 12.705 1.00 97.50 90 VAL A C 1
ATOM 736 O O . VAL A 1 90 ? -7.248 -3.821 13.317 1.00 97.50 90 VAL A O 1
ATOM 739 N N . LEU A 1 91 ? -6.119 -3.321 11.431 1.00 97.75 91 LEU A N 1
ATOM 740 C CA . LEU A 1 91 ? -7.290 -2.955 10.637 1.00 97.75 91 LEU A CA 1
ATOM 741 C C . LEU A 1 91 ? -8.256 -4.132 10.487 1.00 97.75 91 LEU A C 1
ATOM 743 O O . LEU A 1 91 ? -9.423 -3.995 10.836 1.00 97.75 91 LEU A O 1
ATOM 747 N N . GLY A 1 92 ? -7.774 -5.298 10.047 1.00 95.94 92 GLY A N 1
ATOM 748 C CA . GLY A 1 92 ? -8.606 -6.487 9.830 1.00 95.94 92 GLY A CA 1
ATOM 749 C C . GLY A 1 92 ? -9.355 -6.943 11.074 1.00 95.94 92 GLY A C 1
ATOM 750 O O . GLY A 1 92 ? -10.573 -7.130 11.052 1.00 95.94 92 GLY A O 1
ATOM 751 N N . ARG A 1 93 ? -8.632 -7.089 12.189 1.00 94.81 93 ARG A N 1
ATOM 752 C CA . ARG A 1 93 ? -9.248 -7.450 13.473 1.00 94.81 93 ARG A CA 1
ATOM 753 C C . ARG A 1 93 ? -10.172 -6.348 13.973 1.00 94.81 93 ARG A C 1
ATOM 755 O O . ARG A 1 93 ? -11.283 -6.633 14.403 1.00 94.81 93 ARG A O 1
ATOM 762 N N . GLY A 1 94 ? -9.730 -5.097 13.874 1.00 96.44 94 GLY A N 1
ATOM 763 C CA . GLY A 1 94 ? -10.474 -3.931 14.321 1.00 96.44 94 GLY A CA 1
ATOM 764 C C . GLY A 1 94 ? -11.846 -3.807 13.663 1.00 96.44 94 GLY A C 1
ATOM 765 O O . GLY A 1 94 ? -12.841 -3.709 14.380 1.00 96.44 94 GLY A O 1
ATOM 766 N N . VAL A 1 95 ? -11.917 -3.875 12.328 1.00 96.06 95 VAL A N 1
ATOM 767 C CA . VAL A 1 95 ? -13.196 -3.788 11.601 1.00 96.06 95 VAL A CA 1
ATOM 768 C C . VAL A 1 95 ? -14.111 -4.968 11.928 1.00 96.06 95 VAL A C 1
ATOM 770 O O . VAL A 1 95 ? -15.297 -4.765 12.182 1.00 96.06 95 VAL A O 1
ATOM 773 N N . THR A 1 96 ? -13.553 -6.179 12.029 1.00 94.19 96 THR A N 1
ATOM 774 C CA . THR A 1 96 ? -14.315 -7.398 12.342 1.00 94.19 96 THR A CA 1
ATOM 775 C C . THR A 1 96 ? -14.933 -7.329 13.738 1.00 94.19 96 THR A C 1
ATOM 777 O O . THR A 1 96 ? -16.111 -7.620 13.926 1.00 94.19 96 THR A O 1
ATOM 780 N N . GLU A 1 97 ? -14.165 -6.896 14.736 1.00 95.31 97 GLU A N 1
ATOM 781 C CA . GLU A 1 97 ? -14.643 -6.760 16.115 1.00 95.31 97 GLU A CA 1
ATOM 782 C C . GLU A 1 97 ? -15.667 -5.633 16.296 1.00 95.31 97 GLU A C 1
ATOM 784 O O . GLU A 1 97 ? -16.436 -5.659 17.254 1.00 95.31 97 GLU A O 1
ATOM 789 N N . LEU A 1 98 ? -15.667 -4.631 15.415 1.00 96.25 98 LEU A N 1
ATOM 790 C CA . LEU A 1 98 ? -16.709 -3.602 15.362 1.00 96.25 98 LEU A CA 1
ATOM 791 C C . LEU A 1 98 ? -17.964 -4.074 14.599 1.00 96.25 98 LEU A C 1
ATOM 793 O O . LEU A 1 98 ? -18.932 -3.326 14.493 1.00 96.25 98 LEU A O 1
ATOM 797 N N . GLY A 1 99 ? -17.973 -5.316 14.101 1.00 96.19 99 GLY A N 1
ATOM 798 C CA . GLY A 1 99 ? -19.108 -5.934 13.414 1.00 96.19 99 GLY A CA 1
ATOM 799 C C . GLY A 1 99 ? -19.166 -5.666 11.909 1.00 96.19 99 GLY A C 1
ATOM 800 O O . GLY A 1 99 ? -20.170 -5.997 11.278 1.00 96.19 99 GLY A O 1
ATOM 801 N N . PHE A 1 100 ? -18.120 -5.084 11.321 1.00 96.31 100 PHE A N 1
ATOM 802 C CA . PHE A 1 100 ? -18.036 -4.870 9.879 1.00 96.31 100 PHE A CA 1
ATOM 803 C C . PHE A 1 100 ? -17.464 -6.092 9.161 1.00 96.31 100 PHE A C 1
ATOM 805 O O . PHE A 1 100 ? -16.691 -6.869 9.721 1.00 96.31 100 PHE A O 1
ATOM 812 N N . GLN A 1 101 ? -17.831 -6.239 7.890 1.00 92.44 101 GLN A N 1
ATOM 813 C CA . GLN A 1 101 ? -17.259 -7.259 7.017 1.00 92.44 101 GLN A CA 1
ATOM 814 C C . GLN A 1 101 ? -15.966 -6.761 6.358 1.00 92.44 101 GLN A C 1
ATOM 816 O O . GLN A 1 101 ? -15.702 -5.556 6.308 1.00 92.44 101 GLN A O 1
ATOM 821 N N . PHE A 1 102 ? -15.163 -7.691 5.840 1.00 89.00 102 PHE A N 1
ATOM 822 C CA . PHE A 1 102 ? -13.883 -7.389 5.194 1.00 89.00 102 PHE A CA 1
ATOM 823 C C . PHE A 1 102 ? -14.030 -6.468 3.976 1.00 89.00 102 PHE A C 1
ATOM 825 O O . PHE A 1 102 ? -13.150 -5.656 3.698 1.00 89.00 102 PHE A O 1
ATOM 832 N N . GLU A 1 103 ? -15.162 -6.538 3.282 1.00 93.31 103 GLU A N 1
ATOM 833 C CA . GLU A 1 103 ? -15.510 -5.686 2.149 1.00 93.31 103 GLU A CA 1
ATOM 834 C C . GLU A 1 103 ? -15.380 -4.198 2.500 1.00 93.31 103 GLU A C 1
ATOM 836 O O . GLU A 1 103 ? -14.991 -3.413 1.644 1.00 93.31 103 GLU A O 1
ATOM 841 N N . LEU A 1 104 ? -15.566 -3.809 3.769 1.00 96.38 104 LEU A N 1
ATOM 842 C CA . LEU A 1 104 ? -15.334 -2.436 4.223 1.00 96.38 104 LEU A CA 1
ATOM 843 C C . LEU A 1 104 ? -13.907 -1.942 3.922 1.00 96.38 104 LEU A C 1
ATOM 845 O O . LEU A 1 104 ? -13.715 -0.774 3.598 1.00 96.38 104 LEU A O 1
ATOM 849 N N . LEU A 1 105 ? -12.905 -2.819 4.024 1.00 96.69 105 LEU A N 1
ATOM 850 C CA . LEU A 1 105 ? -11.502 -2.486 3.767 1.00 96.69 105 LEU A CA 1
ATOM 851 C C . LEU A 1 105 ? -11.176 -2.382 2.277 1.00 96.69 105 LEU A C 1
ATOM 853 O O . LEU A 1 105 ? -10.118 -1.859 1.946 1.00 96.69 105 LEU A O 1
ATOM 857 N N . THR A 1 106 ? -12.019 -2.897 1.382 1.00 96.00 106 THR A N 1
ATOM 858 C CA . THR A 1 106 ? -11.686 -3.054 -0.047 1.00 96.00 106 THR A CA 1
ATOM 859 C C . THR A 1 106 ? -12.679 -2.388 -0.993 1.00 96.00 106 THR A C 1
ATOM 861 O O . THR A 1 106 ? -12.345 -2.171 -2.156 1.00 96.00 106 THR A O 1
ATOM 864 N N . ASP A 1 107 ? -13.868 -2.025 -0.514 1.00 95.31 107 ASP A N 1
ATOM 865 C CA . ASP A 1 107 ? -14.876 -1.331 -1.304 1.00 95.31 107 ASP A CA 1
ATOM 866 C C . ASP A 1 107 ? -14.464 0.141 -1.523 1.00 95.31 107 ASP A C 1
ATOM 868 O O . ASP A 1 107 ? -14.402 0.912 -0.554 1.00 95.31 107 ASP A O 1
ATOM 872 N N . PRO A 1 108 ? -14.205 0.560 -2.779 1.00 94.12 108 PRO A N 1
ATOM 873 C CA . PRO A 1 108 ? -13.776 1.919 -3.097 1.00 94.12 108 PRO A CA 1
ATOM 874 C C . PRO A 1 108 ? -14.834 2.983 -2.777 1.00 94.12 108 PRO A C 1
ATOM 876 O O . PRO A 1 108 ? -14.475 4.129 -2.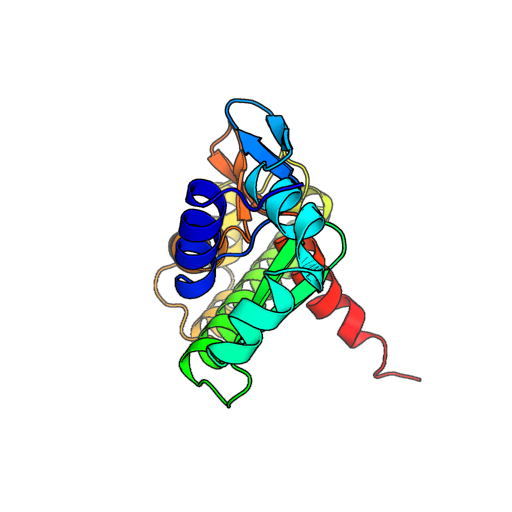520 1.00 94.12 108 PRO A O 1
ATOM 879 N N . GLU A 1 109 ? -16.121 2.638 -2.730 1.00 93.69 109 GLU A N 1
ATOM 880 C CA . GLU A 1 109 ? -17.209 3.581 -2.441 1.00 93.69 109 GLU A CA 1
ATOM 881 C C . GLU A 1 109 ? -17.451 3.762 -0.939 1.00 93.69 109 GLU A C 1
ATOM 883 O O . GLU A 1 109 ? -18.009 4.780 -0.502 1.00 93.69 109 GLU A O 1
ATOM 888 N N . VAL A 1 110 ? -17.048 2.778 -0.133 1.00 94.31 110 VAL A N 1
ATOM 889 C CA . VAL A 1 110 ? -17.284 2.766 1.313 1.00 94.31 110 VAL A CA 1
ATOM 890 C C . VAL A 1 110 ? -16.003 3.113 2.059 1.00 94.31 110 VAL A C 1
ATOM 892 O O . VAL A 1 110 ? -15.895 4.242 2.542 1.00 94.31 110 VAL A O 1
ATOM 895 N N . GLY A 1 111 ? -15.028 2.204 2.112 1.00 96.81 111 GLY A N 1
ATOM 896 C CA . GLY A 1 111 ? -13.795 2.365 2.883 1.00 96.81 111 GLY A CA 1
ATOM 897 C C . GLY A 1 111 ? -13.991 2.479 4.400 1.00 96.81 111 GLY A C 1
ATOM 898 O O . GLY A 1 111 ? -15.103 2.592 4.918 1.00 96.81 111 GLY A O 1
ATOM 899 N N . VAL A 1 112 ? -12.877 2.511 5.125 1.00 98.06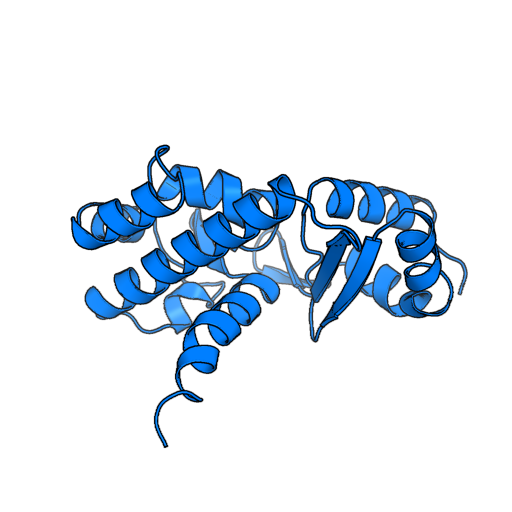 112 VAL A N 1
ATOM 900 C CA . VAL A 1 112 ? -12.828 2.711 6.578 1.00 98.06 112 VAL A CA 1
ATOM 901 C C . VAL A 1 112 ? -12.691 4.200 6.887 1.00 98.06 112 VAL A C 1
ATOM 903 O O . VAL A 1 112 ? -11.703 4.829 6.502 1.00 98.06 112 VAL A O 1
ATOM 906 N N . SER A 1 113 ? -13.675 4.776 7.577 1.00 98.19 113 SER A N 1
ATOM 907 C CA . SER A 1 113 ? -13.628 6.187 7.971 1.00 98.19 113 SER A CA 1
ATOM 908 C C . SER A 1 113 ? -12.666 6.435 9.133 1.00 98.19 113 SER A C 1
ATOM 910 O O . SER A 1 113 ? -12.292 5.512 9.864 1.00 98.19 113 SER A O 1
ATOM 912 N N . ASN A 1 114 ? -12.292 7.699 9.338 1.00 97.75 114 ASN A N 1
ATOM 913 C CA . ASN A 1 114 ? -11.423 8.085 10.449 1.00 97.75 114 ASN A CA 1
ATOM 914 C C . ASN A 1 114 ? -12.057 7.752 11.807 1.00 97.75 114 ASN A C 1
ATOM 916 O O . ASN A 1 114 ? -11.361 7.278 12.696 1.00 97.75 114 ASN A O 1
ATOM 920 N N . GLU A 1 115 ? -13.377 7.885 11.950 1.00 97.81 115 GLU A N 1
ATOM 921 C CA . GLU A 1 115 ? -14.090 7.541 13.186 1.00 97.81 115 GLU A CA 1
ATOM 922 C C . GLU A 1 115 ? -14.015 6.040 13.495 1.00 97.81 115 GLU A C 1
ATOM 924 O O . GLU A 1 115 ? -13.982 5.642 14.661 1.00 97.81 115 GLU A O 1
ATOM 929 N N . ILE A 1 116 ? -13.999 5.184 12.467 1.00 98.00 116 ILE A N 1
ATOM 930 C CA . ILE A 1 116 ? -13.797 3.741 12.649 1.00 98.00 116 ILE A CA 1
ATOM 931 C C . ILE A 1 116 ? -12.342 3.474 13.048 1.00 98.00 116 ILE A C 1
ATOM 933 O O . ILE A 1 116 ? -12.098 2.694 13.965 1.00 98.00 116 ILE A O 1
ATOM 937 N N . ILE A 1 117 ? -11.379 4.142 12.408 1.00 98.12 117 ILE A N 1
ATOM 938 C CA . ILE A 1 117 ? -9.951 4.023 12.741 1.00 98.12 117 ILE A CA 1
ATOM 939 C C . ILE A 1 117 ? -9.696 4.418 14.203 1.00 98.12 117 ILE A C 1
ATOM 941 O O . ILE A 1 117 ? -9.042 3.670 14.928 1.00 98.12 117 ILE A O 1
ATOM 945 N N . GLU A 1 118 ? -10.270 5.527 14.665 1.00 97.12 118 GLU A N 1
ATOM 946 C CA . GLU A 1 118 ? -10.162 5.988 16.054 1.00 97.12 118 GLU A CA 1
ATOM 947 C C . GLU A 1 118 ? -10.762 4.979 17.044 1.00 97.12 118 GLU A C 1
ATOM 949 O O . GLU A 1 118 ? -10.173 4.704 18.089 1.00 97.12 118 GLU A O 1
ATOM 954 N N . GLN A 1 119 ? -11.903 4.363 16.713 1.00 97.75 119 GLN A N 1
ATOM 955 C CA . GLN A 1 119 ? -12.501 3.310 17.544 1.00 97.75 119 GLN A CA 1
ATOM 956 C C . GLN A 1 119 ? -11.627 2.052 17.622 1.00 97.75 119 GLN A C 1
ATOM 958 O O . GLN A 1 119 ? -11.569 1.405 18.669 1.00 97.75 119 GLN A O 1
ATOM 963 N N . ILE A 1 120 ? -10.946 1.687 16.532 1.00 97.62 120 ILE A N 1
ATOM 964 C CA . ILE A 1 120 ? -9.998 0.563 16.520 1.00 97.62 120 ILE A CA 1
ATOM 965 C C . ILE A 1 120 ? -8.792 0.882 17.409 1.00 97.62 120 ILE A C 1
ATOM 967 O O . ILE A 1 120 ? -8.370 0.037 18.197 1.00 97.62 120 ILE A O 1
ATOM 971 N N . GLU A 1 121 ? -8.255 2.095 17.307 1.00 96.00 121 GLU A N 1
ATOM 972 C CA . GLU A 1 121 ? -7.069 2.543 18.043 1.00 96.00 121 GLU A CA 1
ATOM 973 C C . GLU A 1 121 ? -7.267 2.603 19.566 1.00 96.00 121 GLU A C 1
ATOM 975 O O . GLU A 1 121 ? -6.310 2.440 20.323 1.00 96.00 121 GLU A O 1
ATOM 9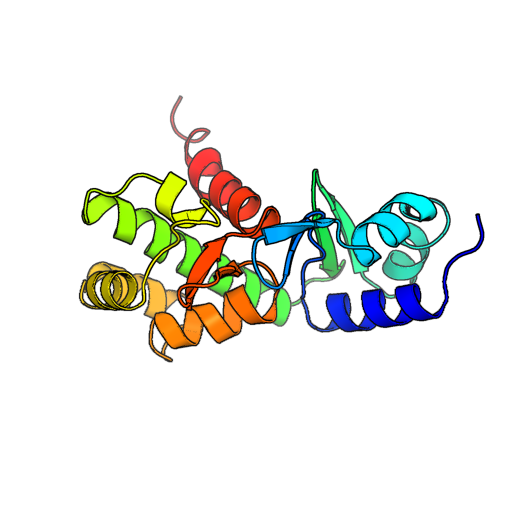80 N N . GLN A 1 122 ? -8.501 2.793 20.038 1.00 95.50 122 GLN A N 1
ATOM 981 C CA . GLN A 1 122 ? -8.825 2.828 21.470 1.00 95.50 122 GLN A CA 1
ATOM 982 C C . GLN A 1 122 ? -8.702 1.466 22.172 1.00 95.50 122 GLN A C 1
ATOM 984 O O . GLN A 1 122 ? -8.745 1.406 23.401 1.00 95.50 122 GLN A O 1
ATOM 989 N N . LYS A 1 123 ? -8.564 0.367 21.424 1.00 94.44 123 LYS A N 1
ATOM 990 C CA . LYS A 1 123 ? -8.457 -0.981 21.987 1.00 94.44 123 LYS A CA 1
ATOM 991 C C . LYS A 1 123 ? -7.013 -1.294 22.381 1.00 94.44 123 LYS A C 1
ATOM 993 O O . LYS A 1 123 ? -6.114 -1.264 21.542 1.00 94.44 123 LYS A O 1
ATOM 998 N N . GLU A 1 124 ? -6.807 -1.641 23.650 1.00 94.06 124 GLU A N 1
ATOM 999 C CA . GLU A 1 124 ? -5.486 -1.906 24.244 1.00 94.06 124 GLU A CA 1
ATOM 1000 C C . GLU A 1 124 ? -4.692 -2.967 23.465 1.00 94.06 124 GLU A C 1
ATOM 1002 O O . GLU A 1 124 ? -3.534 -2.752 23.116 1.00 94.06 124 GLU A O 1
ATOM 1007 N N . ASP A 1 125 ? -5.344 -4.060 23.065 1.00 93.81 125 ASP A N 1
ATOM 1008 C CA . ASP A 1 125 ? -4.705 -5.136 22.302 1.00 93.81 125 ASP A CA 1
ATOM 1009 C C . ASP A 1 125 ? -4.208 -4.679 20.915 1.00 93.81 125 ASP A C 1
ATOM 1011 O O . ASP A 1 125 ? -3.218 -5.193 20.391 1.00 93.81 125 ASP A O 1
ATOM 1015 N N . LYS A 1 126 ? -4.854 -3.674 20.309 1.00 95.38 126 LYS A N 1
ATOM 1016 C CA . LYS A 1 126 ? -4.397 -3.065 19.051 1.00 95.38 126 LYS A CA 1
ATOM 1017 C C . LYS A 1 126 ? -3.182 -2.182 19.287 1.00 95.38 126 LYS A C 1
ATOM 1019 O O . LYS A 1 126 ? -2.239 -2.236 18.499 1.00 95.38 126 LYS A O 1
ATOM 1024 N N . GLN A 1 127 ? -3.169 -1.424 20.379 1.00 94.88 127 GLN A N 1
ATOM 1025 C CA . GLN A 1 127 ? -2.027 -0.594 20.761 1.00 94.88 127 GLN A CA 1
ATOM 1026 C C . GLN A 1 127 ? -0.780 -1.442 21.040 1.00 94.88 127 GLN A C 1
ATOM 1028 O O . GLN A 1 127 ? 0.314 -1.068 20.617 1.00 94.88 127 GLN A O 1
ATOM 1033 N N . GLU A 1 128 ? -0.935 -2.616 21.658 1.00 95.19 128 GLU A N 1
ATOM 1034 C CA . GLU A 1 128 ? 0.162 -3.571 21.860 1.00 95.19 128 GLU A CA 1
ATOM 1035 C C . GLU A 1 128 ? 0.765 -4.053 20.531 1.00 95.19 128 GLU A C 1
ATOM 1037 O O . GLU A 1 128 ? 1.989 -4.055 20.363 1.00 95.19 128 GLU A O 1
ATOM 1042 N N . VAL A 1 129 ? -0.078 -4.408 19.554 1.00 95.62 129 VAL A N 1
ATOM 1043 C CA . VAL A 1 129 ? 0.378 -4.818 18.214 1.00 95.62 129 VAL A CA 1
ATOM 1044 C C . VAL A 1 129 ? 1.112 -3.678 17.504 1.00 95.62 129 VAL A C 1
ATOM 1046 O O . VAL A 1 129 ? 2.179 -3.902 16.925 1.00 95.62 129 VAL A O 1
ATOM 1049 N N . LEU A 1 130 ? 0.576 -2.454 17.560 1.00 95.88 130 LEU A N 1
ATOM 1050 C CA . LEU A 1 130 ? 1.220 -1.272 16.979 1.00 95.88 130 LEU A CA 1
ATOM 1051 C C . LEU A 1 130 ? 2.591 -1.021 17.620 1.00 95.88 130 LEU A C 1
ATOM 1053 O O . LEU A 1 130 ? 3.590 -0.872 16.909 1.00 95.88 130 LEU A O 1
ATOM 1057 N N . ALA A 1 131 ? 2.677 -1.081 18.951 1.00 95.00 131 ALA A N 1
ATOM 1058 C CA . ALA A 1 131 ? 3.928 -0.916 19.681 1.00 95.00 131 ALA A CA 1
ATOM 1059 C C . ALA A 1 131 ? 4.973 -1.979 19.294 1.00 95.00 131 ALA A C 1
ATOM 1061 O O . ALA A 1 131 ? 6.136 -1.636 19.063 1.00 95.00 131 ALA A O 1
ATOM 1062 N N . ALA A 1 132 ? 4.565 -3.244 19.146 1.00 96.00 132 ALA A N 1
ATOM 1063 C CA . ALA A 1 132 ? 5.440 -4.339 18.714 1.00 96.00 132 ALA A CA 1
ATOM 1064 C C . ALA A 1 132 ? 5.995 -4.151 17.287 1.00 96.00 132 ALA A C 1
ATOM 1066 O O . ALA A 1 132 ? 7.074 -4.656 16.959 1.00 96.00 132 ALA A O 1
ATOM 1067 N N . CYS A 1 133 ? 5.287 -3.393 16.448 1.00 95.81 133 CYS A N 1
ATOM 1068 C CA . CYS A 1 133 ? 5.692 -3.058 15.083 1.00 95.81 133 CYS A CA 1
ATOM 1069 C C . CYS A 1 133 ? 6.436 -1.715 14.975 1.00 95.81 133 CYS A C 1
ATOM 1071 O O . CYS A 1 133 ? 6.731 -1.277 13.865 1.00 95.81 133 CYS A O 1
ATOM 1073 N N . ASP A 1 134 ? 6.750 -1.059 16.098 1.00 95.12 134 ASP A N 1
ATOM 1074 C CA . ASP A 1 134 ? 7.327 0.294 16.140 1.00 95.12 134 ASP A CA 1
ATOM 1075 C C . ASP A 1 134 ? 6.453 1.348 15.419 1.00 95.12 134 ASP A C 1
ATOM 1077 O O . ASP A 1 134 ? 6.930 2.228 14.695 1.00 95.12 134 ASP A O 1
ATOM 1081 N N . LEU A 1 135 ? 5.137 1.237 15.618 1.00 95.38 135 LEU A N 1
ATOM 1082 C CA . LEU A 1 135 ? 4.111 2.171 15.153 1.00 95.38 135 LEU A CA 1
ATOM 1083 C C . LEU A 1 135 ? 3.594 2.957 16.361 1.00 95.38 135 LEU A C 1
ATOM 1085 O O . LEU A 1 135 ? 2.911 2.421 17.229 1.00 95.38 135 LEU A O 1
ATOM 1089 N N . LYS A 1 136 ? 4.022 4.217 16.461 1.00 89.62 136 LYS A N 1
ATOM 1090 C CA . LYS A 1 136 ? 3.789 5.097 17.622 1.00 89.62 136 LYS A CA 1
ATOM 1091 C C . LYS A 1 136 ? 3.190 6.448 17.220 1.00 89.62 136 LYS A C 1
ATOM 1093 O O . LYS A 1 136 ? 3.089 7.337 18.059 1.00 89.62 136 LYS A O 1
ATOM 1098 N N . GLY A 1 137 ? 2.865 6.638 15.937 1.00 86.62 137 GLY A N 1
ATOM 1099 C CA . GLY A 1 137 ? 2.382 7.914 15.393 1.00 86.62 137 GLY A CA 1
ATOM 1100 C C . GLY A 1 137 ? 0.872 8.114 15.533 1.00 86.62 137 GLY A C 1
ATOM 1101 O O . GLY A 1 137 ? 0.357 9.163 15.148 1.00 86.62 137 GLY A O 1
ATOM 1102 N N . GLY A 1 138 ? 0.189 7.103 16.061 1.00 93.44 138 GLY A N 1
ATOM 1103 C CA . GLY A 1 138 ? -1.254 6.957 16.019 1.00 93.44 138 GLY A CA 1
ATOM 1104 C C . GLY A 1 138 ? -1.696 6.224 14.753 1.00 93.44 138 GLY A C 1
ATOM 1105 O O . GLY A 1 138 ? -1.069 6.358 13.697 1.00 93.44 138 GLY A O 1
ATOM 1106 N N . LEU A 1 139 ? -2.761 5.428 14.853 1.00 97.00 139 LEU A N 1
ATOM 1107 C CA . LEU A 1 139 ? -3.153 4.474 13.812 1.00 97.00 139 LEU A CA 1
ATOM 1108 C C . LEU A 1 139 ? -3.404 5.165 12.466 1.00 97.00 139 LEU A C 1
ATOM 1110 O O . LEU A 1 139 ? -2.898 4.708 11.443 1.00 97.00 139 LEU A O 1
ATOM 1114 N N . LEU A 1 140 ? -4.120 6.292 12.462 1.00 97.31 140 LEU A N 1
ATOM 1115 C CA . LEU A 1 140 ? -4.401 7.055 11.242 1.00 97.31 140 LEU A CA 1
ATOM 1116 C C . LEU A 1 140 ? -3.117 7.564 10.562 1.00 97.31 140 LEU A C 1
ATOM 1118 O O . LEU A 1 140 ? -2.919 7.360 9.363 1.00 97.31 140 LEU A O 1
ATOM 1122 N N . THR A 1 141 ? -2.219 8.181 11.333 1.00 97.31 141 THR A N 1
ATOM 1123 C CA . THR A 1 141 ? -0.926 8.685 10.842 1.00 97.31 141 THR A CA 1
ATOM 1124 C C . THR A 1 141 ? -0.060 7.554 10.295 1.00 97.31 141 THR A C 1
ATOM 1126 O O . THR A 1 141 ? 0.613 7.696 9.270 1.00 97.31 141 THR A O 1
ATOM 1129 N N . ASP A 1 142 ? -0.059 6.413 10.981 1.00 97.94 142 ASP A N 1
ATOM 1130 C CA . ASP A 1 142 ? 0.719 5.253 10.582 1.00 97.94 142 ASP A CA 1
ATOM 1131 C C . ASP A 1 142 ? 0.149 4.598 9.314 1.00 97.94 142 ASP A C 1
ATOM 1133 O O . ASP A 1 142 ? 0.932 4.231 8.436 1.00 97.94 142 ASP A O 1
ATOM 1137 N N . ILE A 1 143 ? -1.177 4.560 9.134 1.00 98.44 143 ILE A N 1
ATOM 1138 C CA . ILE A 1 143 ? -1.820 4.162 7.869 1.00 98.44 143 ILE A CA 1
ATOM 1139 C C . ILE A 1 143 ? -1.350 5.057 6.722 1.00 98.44 143 ILE A C 1
ATOM 1141 O O . ILE A 1 143 ? -0.890 4.540 5.701 1.00 98.44 143 ILE A O 1
ATOM 1145 N N . GLU A 1 144 ? -1.393 6.381 6.885 1.00 97.94 144 GLU A N 1
ATOM 1146 C CA . GLU A 1 144 ? -0.961 7.309 5.837 1.00 97.94 144 GLU A CA 1
ATOM 1147 C C . GLU A 1 144 ? 0.517 7.094 5.475 1.00 97.94 144 GLU A C 1
ATOM 1149 O O . GLU A 1 144 ? 0.873 6.925 4.304 1.00 97.94 144 GLU A O 1
ATOM 1154 N N . ARG A 1 145 ? 1.389 7.060 6.486 1.00 96.69 145 ARG A N 1
ATOM 1155 C CA . ARG A 1 145 ? 2.847 6.990 6.322 1.00 96.69 145 ARG A CA 1
ATOM 1156 C C . ARG A 1 145 ? 3.331 5.646 5.784 1.00 96.69 145 ARG A C 1
ATOM 1158 O O . ARG A 1 145 ? 4.337 5.598 5.069 1.00 96.69 145 ARG A O 1
ATOM 1165 N N . VAL A 1 146 ? 2.676 4.555 6.166 1.00 97.62 146 VAL A N 1
ATOM 1166 C CA . VAL A 1 146 ? 3.116 3.196 5.839 1.00 97.62 146 VAL A CA 1
ATOM 1167 C C . VAL A 1 146 ? 2.362 2.664 4.632 1.00 97.62 146 VAL A C 1
ATOM 1169 O O . VAL A 1 146 ? 3.014 2.311 3.649 1.00 97.62 146 VAL A O 1
ATOM 1172 N N . LEU A 1 147 ? 1.027 2.644 4.679 1.00 98.50 147 LEU A N 1
ATOM 1173 C CA . LEU A 1 147 ? 0.194 2.071 3.620 1.00 98.50 147 LEU A CA 1
ATOM 1174 C C . LEU A 1 147 ? -0.052 3.074 2.490 1.00 98.50 147 LEU A C 1
ATOM 1176 O O . LEU A 1 147 ? 0.159 2.741 1.323 1.00 98.50 147 LEU A O 1
ATOM 1180 N N . GLY A 1 148 ? -0.440 4.306 2.833 1.00 98.25 148 GLY A N 1
ATOM 1181 C CA . GLY A 1 148 ? -0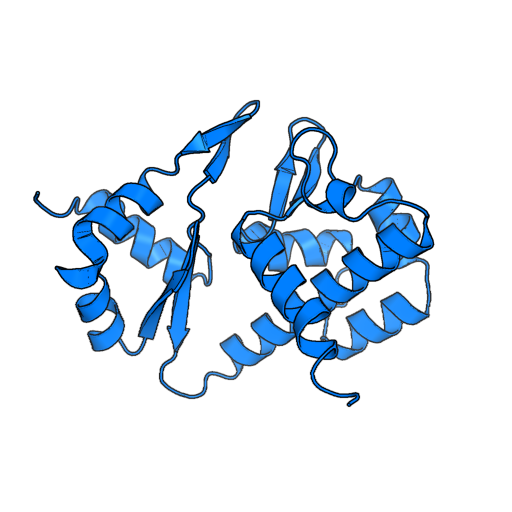.758 5.364 1.872 1.00 98.25 148 GLY A CA 1
ATOM 1182 C C . GLY A 1 148 ? 0.439 5.737 1.000 1.00 98.25 148 GLY A C 1
ATOM 1183 O O . GLY A 1 148 ? 0.394 5.595 -0.220 1.00 98.25 148 GLY A O 1
ATOM 1184 N N . LYS A 1 149 ? 1.568 6.118 1.614 1.00 97.62 149 LYS A N 1
ATOM 1185 C CA . LYS A 1 149 ? 2.797 6.490 0.881 1.00 97.62 149 LYS A CA 1
ATOM 1186 C C . LYS A 1 149 ? 3.329 5.392 -0.044 1.00 97.62 149 LYS A C 1
ATOM 1188 O O . LYS A 1 149 ? 4.078 5.713 -0.963 1.00 97.62 149 LYS A O 1
ATOM 1193 N N . ARG A 1 150 ? 2.954 4.127 0.179 1.00 97.88 150 ARG A N 1
ATOM 1194 C CA . ARG A 1 150 ? 3.403 2.960 -0.601 1.00 97.88 150 ARG A CA 1
ATOM 1195 C C . ARG A 1 150 ? 2.367 2.436 -1.586 1.00 97.88 150 ARG A C 1
ATOM 1197 O O . ARG A 1 150 ? 2.602 1.401 -2.202 1.00 97.88 150 ARG A O 1
ATOM 1204 N N . ASN A 1 151 ? 1.246 3.136 -1.755 1.00 98.38 151 ASN A N 1
ATOM 1205 C CA . ASN A 1 151 ? 0.123 2.720 -2.599 1.00 98.38 151 ASN A CA 1
ATOM 1206 C C . ASN A 1 151 ? -0.468 1.352 -2.194 1.00 98.38 151 ASN A C 1
ATOM 1208 O O . ASN A 1 151 ? -1.018 0.624 -3.021 1.00 98.38 151 ASN A O 1
ATOM 1212 N N . ILE A 1 152 ? -0.355 0.977 -0.921 1.00 98.62 152 ILE A N 1
ATOM 1213 C CA . ILE A 1 152 ? -0.986 -0.229 -0.358 1.00 98.62 152 ILE A CA 1
ATOM 1214 C C . ILE A 1 152 ? -2.426 0.091 0.073 1.00 98.62 152 ILE A C 1
ATOM 1216 O O . ILE A 1 152 ? -3.298 -0.772 0.052 1.00 98.62 152 ILE A O 1
ATOM 1220 N N . ALA A 1 153 ? -2.688 1.355 0.399 1.00 98.50 153 ALA A N 1
ATOM 1221 C CA . ALA A 1 153 ? -4.020 1.899 0.607 1.00 98.50 153 ALA A CA 1
ATOM 1222 C C . ALA A 1 153 ? -4.143 3.267 -0.077 1.00 98.50 153 ALA A C 1
ATOM 1224 O O . ALA A 1 153 ? -3.138 3.922 -0.358 1.00 98.50 153 ALA A O 1
ATOM 1225 N N . PHE A 1 154 ? -5.371 3.699 -0.331 1.00 98.12 154 PHE A N 1
ATOM 1226 C CA . PHE A 1 154 ? -5.714 5.016 -0.861 1.00 98.12 154 PHE A CA 1
ATOM 1227 C C . PHE A 1 154 ? -6.937 5.574 -0.126 1.00 98.12 154 PHE A C 1
ATOM 1229 O O . PHE A 1 154 ? -7.625 4.839 0.582 1.00 98.12 154 PHE A O 1
ATOM 1236 N N . GLN A 1 155 ? -7.208 6.868 -0.291 1.00 97.56 155 GLN A N 1
ATOM 1237 C CA . GLN A 1 155 ? -8.443 7.484 0.191 1.00 97.56 155 GLN A CA 1
ATOM 1238 C C . GLN A 1 155 ? -9.446 7.628 -0.952 1.00 97.56 155 GLN A C 1
ATOM 1240 O O . GLN A 1 155 ? -9.082 8.072 -2.042 1.00 97.56 155 GLN A O 1
ATOM 1245 N N . ASN A 1 156 ? -10.702 7.263 -0.704 1.00 96.56 156 ASN A N 1
ATOM 1246 C CA . ASN A 1 156 ? -11.788 7.497 -1.653 1.00 96.56 156 ASN A CA 1
ATOM 1247 C C . ASN A 1 156 ? -12.312 8.945 -1.590 1.00 96.56 156 ASN A C 1
ATOM 1249 O O . ASN A 1 156 ? -11.816 9.769 -0.821 1.00 96.56 156 ASN A O 1
ATOM 1253 N N . VAL A 1 157 ? -13.363 9.262 -2.360 1.00 95.62 157 VAL A N 1
ATOM 1254 C CA . VAL A 1 157 ? -13.964 10.616 -2.392 1.00 95.62 157 VAL A CA 1
ATOM 1255 C C . VAL A 1 157 ? -14.484 11.115 -1.040 1.00 95.62 157 VAL A C 1
ATOM 1257 O O . VAL A 1 157 ? -14.650 12.319 -0.860 1.00 95.62 157 VAL A O 1
ATOM 1260 N N . LYS A 1 158 ? -14.751 10.213 -0.088 1.00 95.44 158 LYS A N 1
ATOM 1261 C CA . LYS A 1 158 ? -15.211 10.549 1.269 1.00 95.44 158 LYS A CA 1
ATOM 1262 C C . LYS A 1 158 ? -14.048 10.757 2.245 1.00 95.44 158 LYS A C 1
ATOM 1264 O O . LYS A 1 158 ? -14.289 11.098 3.395 1.00 95.44 158 LYS A O 1
ATOM 1269 N N . GLY A 1 159 ? -12.805 10.548 1.805 1.00 95.88 159 GLY A N 1
ATOM 1270 C CA . GLY A 1 159 ? -11.621 10.542 2.666 1.00 95.88 159 GLY A CA 1
ATOM 1271 C C . GLY A 1 159 ? -11.424 9.232 3.435 1.00 95.88 159 GLY A C 1
ATOM 1272 O O . GLY A 1 159 ? -10.507 9.145 4.252 1.00 95.88 159 GLY A O 1
ATOM 1273 N N . ASN A 1 160 ? -12.245 8.211 3.170 1.00 97.88 160 ASN A N 1
ATOM 1274 C CA . ASN A 1 160 ? -12.151 6.917 3.837 1.00 97.88 160 ASN A CA 1
ATOM 1275 C C . ASN A 1 160 ? -11.020 6.088 3.229 1.00 97.88 160 ASN A C 1
ATOM 1277 O O . ASN A 1 160 ? -10.808 6.108 2.015 1.00 97.88 160 ASN A O 1
ATOM 1281 N N . TRP A 1 161 ? -10.320 5.333 4.071 1.00 98.44 161 TRP A N 1
ATOM 1282 C CA . TRP A 1 161 ? -9.200 4.492 3.670 1.00 98.44 161 TRP A CA 1
ATOM 1283 C C . TRP A 1 161 ? -9.666 3.169 3.068 1.00 98.44 161 TRP A C 1
ATOM 1285 O O . TRP A 1 161 ? -10.488 2.461 3.648 1.00 98.44 161 TRP A O 1
ATOM 1295 N N . VAL A 1 162 ? -9.095 2.819 1.920 1.00 98.50 162 VAL A N 1
ATOM 1296 C CA . VAL A 1 162 ? -9.396 1.606 1.157 1.00 98.50 162 VAL A CA 1
ATOM 1297 C C . VAL A 1 162 ? -8.082 0.924 0.788 1.00 98.50 162 VAL A C 1
ATOM 1299 O O . VAL A 1 162 ? -7.137 1.578 0.342 1.00 98.50 162 VAL A O 1
ATOM 1302 N N . LEU A 1 163 ? -7.996 -0.390 0.970 1.00 98.38 163 LEU A N 1
ATOM 1303 C CA . LEU A 1 163 ? -6.875 -1.198 0.507 1.00 98.38 163 LEU A CA 1
ATOM 1304 C C . LEU A 1 163 ? -6.876 -1.263 -1.024 1.00 98.38 163 LEU A C 1
ATOM 1306 O O . LEU A 1 163 ? -7.898 -1.518 -1.656 1.00 98.38 163 LEU A O 1
ATOM 1310 N N . SER A 1 164 ? -5.704 -1.071 -1.624 1.00 98.12 164 SER A N 1
ATOM 1311 C CA . SER A 1 164 ? -5.507 -1.302 -3.056 1.00 98.12 164 SER A CA 1
ATOM 1312 C C . SER A 1 164 ? -5.491 -2.801 -3.379 1.00 98.12 164 SER A C 1
ATOM 1314 O O . SER A 1 164 ? -5.522 -3.640 -2.476 1.00 98.12 164 SER A O 1
ATOM 1316 N N . ASN A 1 165 ? -5.376 -3.165 -4.662 1.00 95.94 165 ASN A N 1
ATOM 1317 C CA . ASN A 1 165 ? -5.193 -4.563 -5.075 1.00 95.94 165 ASN A CA 1
ATOM 1318 C C . ASN A 1 165 ? -4.028 -5.229 -4.322 1.00 95.94 165 ASN A C 1
ATOM 1320 O O . ASN A 1 165 ? -4.158 -6.360 -3.856 1.00 95.94 165 ASN A O 1
ATOM 1324 N N . ALA A 1 166 ? -2.915 -4.511 -4.155 1.00 97.94 166 ALA A N 1
ATOM 1325 C CA . ALA A 1 166 ? -1.777 -4.969 -3.373 1.00 97.94 166 ALA A CA 1
ATOM 1326 C C . ALA A 1 166 ? -2.088 -5.075 -1.878 1.00 97.94 166 ALA A C 1
ATOM 1328 O O . ALA A 1 166 ? -1.743 -6.076 -1.260 1.00 97.94 166 ALA A O 1
ATOM 1329 N N . GLY A 1 167 ? -2.759 -4.075 -1.295 1.00 97.88 167 GLY A N 1
ATOM 1330 C CA . GLY A 1 167 ? -3.161 -4.117 0.113 1.00 97.88 167 GLY A CA 1
ATOM 1331 C C . GLY A 1 167 ? -4.069 -5.294 0.428 1.00 97.88 167 GLY A C 1
ATOM 1332 O O . GLY A 1 167 ? -3.832 -5.995 1.408 1.00 97.88 167 GLY A O 1
ATOM 1333 N N . LYS A 1 168 ? -5.044 -5.562 -0.445 1.00 96.88 168 LYS A N 1
ATOM 1334 C CA . LYS A 1 168 ? -5.897 -6.744 -0.361 1.00 96.88 168 LYS A CA 1
ATOM 1335 C C . LYS A 1 168 ? -5.073 -8.028 -0.454 1.00 96.88 168 LYS A C 1
ATOM 1337 O O . LYS A 1 168 ? -5.212 -8.883 0.402 1.00 96.88 168 LYS A O 1
ATOM 1342 N N . ALA A 1 169 ? -4.186 -8.153 -1.439 1.00 96.62 169 ALA A N 1
ATOM 1343 C CA . ALA A 1 169 ? -3.375 -9.360 -1.594 1.00 96.62 169 ALA A CA 1
ATOM 1344 C C . ALA A 1 169 ? -2.441 -9.612 -0.396 1.00 96.62 169 ALA A C 1
ATOM 1346 O O . ALA A 1 169 ? -2.325 -10.741 0.067 1.00 96.62 169 ALA A O 1
ATOM 1347 N N . PHE A 1 170 ? -1.802 -8.570 0.142 1.00 96.50 170 PHE A N 1
ATOM 1348 C CA . PHE A 1 170 ? -0.968 -8.687 1.343 1.00 96.50 170 PHE A CA 1
ATOM 1349 C C . PHE A 1 170 ? -1.784 -9.030 2.588 1.00 96.50 170 PHE A C 1
ATOM 1351 O O . PHE A 1 170 ? -1.296 -9.737 3.468 1.00 96.50 170 PHE A O 1
ATOM 1358 N N . PHE A 1 171 ? -3.017 -8.528 2.668 1.00 95.75 171 PHE A N 1
ATOM 1359 C CA . PHE A 1 171 ? -3.954 -8.912 3.710 1.00 95.75 171 PHE A CA 1
ATOM 1360 C C . PHE A 1 171 ? -4.315 -10.392 3.584 1.00 95.75 171 PHE A C 1
ATOM 1362 O O . PHE A 1 171 ? -4.116 -11.141 4.533 1.00 95.75 171 PHE A O 1
ATOM 1369 N N . ASP A 1 172 ? -4.778 -10.824 2.412 1.00 93.94 172 ASP A N 1
ATOM 1370 C CA . ASP A 1 172 ? -5.165 -12.211 2.155 1.00 93.94 172 ASP A CA 1
ATOM 1371 C C . ASP A 1 172 ? -4.001 -13.156 2.509 1.00 93.94 172 ASP A C 1
ATOM 1373 O O . ASP A 1 172 ? -4.177 -14.067 3.309 1.00 93.94 172 ASP A O 1
ATOM 1377 N N . GLU A 1 173 ? -2.769 -12.859 2.082 1.00 92.38 173 GLU A N 1
ATOM 1378 C CA . GLU A 1 173 ? -1.570 -13.637 2.446 1.00 92.38 173 GLU A CA 1
ATOM 1379 C C . GLU A 1 173 ? -1.329 -13.727 3.966 1.00 92.38 173 GLU A C 1
ATOM 1381 O O . GLU A 1 173 ? -0.944 -14.781 4.478 1.00 92.38 173 GLU A O 1
ATOM 1386 N N . LEU A 1 174 ? -1.575 -12.645 4.710 1.00 91.31 174 LEU A N 1
ATOM 1387 C CA . LEU A 1 174 ? -1.392 -12.596 6.163 1.00 91.31 174 LEU A CA 1
ATOM 1388 C C . LEU A 1 174 ? -2.429 -13.436 6.929 1.00 91.31 174 LEU A C 1
ATOM 1390 O O . LEU A 1 174 ? -2.125 -13.938 8.019 1.00 91.31 174 LEU A O 1
ATOM 1394 N N . PHE A 1 175 ? -3.648 -13.556 6.399 1.00 84.69 175 PHE A N 1
ATOM 1395 C CA . PHE A 1 175 ? -4.772 -14.218 7.068 1.00 84.69 175 PHE A CA 1
ATOM 1396 C C . PHE A 1 175 ? -5.057 -15.631 6.532 1.00 84.69 175 PHE A C 1
ATOM 1398 O O . PHE A 1 175 ? -5.447 -16.493 7.318 1.00 84.69 175 PHE A O 1
ATOM 1405 N N . GLU A 1 176 ? -4.792 -15.912 5.257 1.00 79.19 176 GLU A N 1
ATOM 1406 C CA . GLU A 1 176 ? -4.878 -17.248 4.649 1.00 79.19 176 GLU A CA 1
ATOM 1407 C C . GLU A 1 176 ? -3.657 -18.108 5.003 1.00 79.19 176 GLU A C 1
ATOM 1409 O O . GLU A 1 176 ? -3.803 -19.291 5.312 1.00 79.19 176 GLU A O 1
ATOM 1414 N N . GLY A 1 177 ? -2.462 -17.508 5.102 1.00 56.66 177 GLY A N 1
ATOM 1415 C CA . GLY A 1 177 ? -1.226 -18.191 5.515 1.00 56.66 177 GLY A CA 1
ATOM 1416 C C . GLY A 1 177 ? -1.226 -18.732 6.954 1.00 56.66 177 GLY A C 1
ATOM 1417 O O . GLY A 1 177 ? -0.234 -19.304 7.397 1.00 56.66 177 GLY A O 1
ATOM 1418 N N . ARG A 1 178 ? -2.323 -18.558 7.705 1.00 50.62 178 ARG A N 1
ATOM 1419 C CA . ARG A 1 178 ? -2.523 -19.113 9.055 1.00 50.62 178 ARG A CA 1
ATOM 1420 C C . ARG A 1 178 ? -3.338 -20.411 9.078 1.00 50.62 178 ARG A C 1
ATOM 1422 O O . ARG A 1 178 ? -3.475 -20.989 10.150 1.00 50.62 178 ARG A O 1
ATOM 1429 N N . VAL A 1 179 ? -3.868 -20.870 7.940 1.00 41.72 179 VAL A N 1
ATOM 1430 C CA . VAL A 1 179 ? -4.701 -22.088 7.864 1.00 41.72 179 VAL A CA 1
ATOM 1431 C C . VAL A 1 179 ? -3.868 -23.356 7.600 1.00 41.72 179 VAL A C 1
ATOM 1433 O O . VAL A 1 179 ? -4.296 -24.447 7.956 1.00 41.72 179 VAL A O 1
ATOM 1436 N N . GLU A 1 180 ? -2.631 -23.250 7.103 1.00 36.69 180 GLU A N 1
ATOM 1437 C CA . GLU A 1 180 ? -1.740 -24.412 6.874 1.00 36.69 180 GLU A CA 1
ATOM 1438 C C . GLU A 1 180 ? -0.933 -24.850 8.122 1.00 36.69 180 GLU A C 1
ATOM 1440 O O . GLU A 1 180 ? 0.176 -25.371 8.011 1.00 36.69 180 GLU A O 1
ATOM 1445 N N . GLY A 1 181 ? -1.475 -24.635 9.327 1.00 39.25 181 GLY A N 1
ATOM 1446 C CA . GLY A 1 181 ? -0.829 -24.971 10.606 1.00 39.25 181 GLY A CA 1
ATOM 1447 C C . GLY A 1 181 ? -1.627 -25.890 11.536 1.00 39.25 181 GLY A C 1
ATOM 1448 O O . GLY A 1 181 ? -1.131 -26.225 12.609 1.00 39.25 181 GLY A O 1
ATOM 1449 N N . GLU A 1 182 ? -2.831 -26.312 11.146 1.00 37.03 182 GLU A N 1
ATOM 1450 C CA . GLU A 1 182 ? -3.644 -27.272 11.900 1.00 37.03 182 GLU A CA 1
ATOM 1451 C C . GLU A 1 182 ? -4.246 -28.303 10.938 1.00 37.03 182 GLU A C 1
ATOM 1453 O O . GLU A 1 182 ? -5.325 -28.120 10.374 1.00 37.03 182 GLU A O 1
ATOM 1458 N N . SER A 1 183 ? -3.518 -29.395 10.711 1.00 34.78 183 SER A N 1
ATOM 1459 C CA . SER A 1 183 ? -4.037 -30.661 10.178 1.00 34.78 183 SER A CA 1
ATOM 1460 C C . SER A 1 183 ? -3.183 -31.816 10.679 1.00 34.78 183 SER A C 1
ATOM 1462 O O . SER A 1 183 ? -1.941 -31.711 10.572 1.00 34.78 183 SER A O 1
#

Sequence (183 aa):
MQVDQHASRKLYECFINGQVINELVFQDSGMVVNPLFEELVSNFDRYYRELYLNIGFELVLKKGFAFIRSIEADDAQNDIVRKVQGLLLVLGRGVTELGFQFELLTDPEVGVSNEIIEQIEQKEDKQEVLAACDLKGGLLTDIERVLGKRNIAFQNVKGNWVLSNAGKAFFDELFEGRVEGES

Foldseek 3Di:
DDQDPVLVVVVVVLQVLLAKAFQWDDDDADTDGDVSVVSCVVCVVPPVQVVQVVVQWGWDDDVGIIHIDGPDDDPVVVLLLLLLLLLLVLVQVLCVVVVHDPCLQAVLVHAADPVSLVSSQPDPVSVVSCVVSVNDPGSVVSCCVRCVSRVQWDAHPVRHIHGGPNVVVSSCCSVVVVPVPDD

pLDDT: mean 93.43, std 11.1, range [34.78, 98.62]

Secondary structure (DSSP, 8-state):
----HHHHHHHHHHHHTT--EESEEEETTEEEE-HHHHHHHHTIIIIIHHHHHHTTEEEEEETTEEEEEESS--HHHHHHHHHHHHHHHHHHHHHHHTT--GGGGT-TTT-B-HHHHHHHHT-HHHHHHHHHTT--S-HHHHIIIIIGGGTSEEE-TTS-EEE-HHHHHHHHHHHHTTSTT--